Protein AF-A0A4V1ZNS8-F1 (afdb_monomer)

pLDDT: mean 74.08, std 17.88, range [27.89, 94.62]

Foldseek 3Di:
DKFWFFFFFKKFFLPDPVCVCVVVVVVVVVPPPVVVVLPPDDPVVNVVCVVVVHDPDPPPDDDPLDDDPVLLVLLLVCLVVVHDLVVSCVVVVHDSVSSQVQQVVQPHSCRRDNNVCVVPVDDDDDDDPDPLVQLVCSLVVVDRMDTDRQLSCLVCCVVSRMPTAAGQALAAFLQDNVHHYLVNPPVSNPRHDTGMGDDDDDPPPDPVVLQVVLVVVLVVCPDPVNVVVCSNSRIHGDHSDDPVRVVVVVVVVVVVVVVVCVVVVPDDD

Mean predicted aligned error: 15.92 Å

Structure (mmCIF, N/CA/C/O backbone):
data_AF-A0A4V1ZNS8-F1
#
_entry.id   AF-A0A4V1ZNS8-F1
#
loop_
_atom_site.group_PDB
_atom_site.id
_atom_site.type_symbol
_atom_site.label_atom_id
_atom_site.label_alt_id
_atom_site.label_comp_id
_atom_site.label_asym_id
_atom_site.label_entity_id
_atom_site.label_seq_id
_atom_site.pdbx_PDB_ins_code
_atom_site.Cartn_x
_atom_site.Cartn_y
_atom_site.Cartn_z
_atom_site.occupancy
_atom_site.B_iso_or_equiv
_atom_site.auth_seq_id
_atom_site.auth_comp_id
_atom_site.auth_asym_id
_atom_site.auth_atom_id
_atom_site.pdbx_PDB_model_num
ATOM 1 N N . MET A 1 1 ? -8.519 1.112 20.801 1.00 45.09 1 MET A N 1
ATOM 2 C CA . MET A 1 1 ? -7.464 0.222 20.278 1.00 45.09 1 MET A CA 1
ATOM 3 C C . MET A 1 1 ? -7.460 0.222 18.751 1.00 45.09 1 MET A C 1
ATOM 5 O O . MET A 1 1 ? -8.523 0.053 18.159 1.00 45.09 1 MET A O 1
ATOM 9 N N . SER A 1 2 ? -6.293 0.410 18.129 1.00 33.22 2 SER A N 1
ATOM 10 C CA . 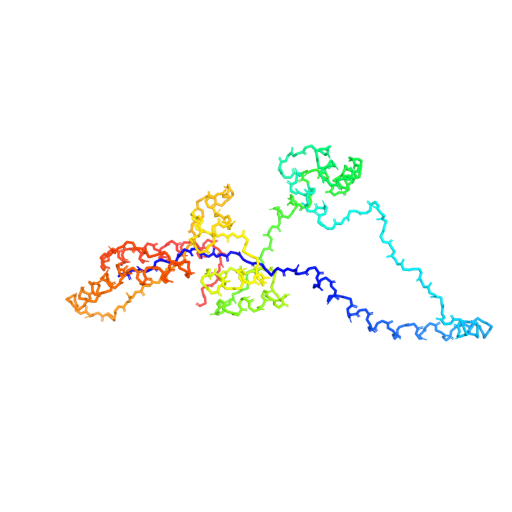SER A 1 2 ? -6.080 0.258 16.681 1.00 33.22 2 SER A CA 1
ATOM 11 C C . SER A 1 2 ? -5.227 -0.969 16.382 1.00 33.22 2 SER A C 1
ATOM 13 O O . SER A 1 2 ? -4.377 -1.346 17.180 1.00 33.22 2 SER A O 1
ATOM 15 N N . VAL A 1 3 ? -5.423 -1.547 15.208 1.00 38.56 3 VAL A N 1
ATOM 16 C CA . VAL A 1 3 ? -4.482 -2.402 14.492 1.00 38.56 3 VAL A CA 1
ATOM 17 C C . VAL A 1 3 ? -4.054 -1.598 13.273 1.00 38.56 3 VAL A C 1
ATOM 19 O O . VAL A 1 3 ? -4.872 -1.291 12.410 1.00 38.56 3 VAL A O 1
ATOM 22 N N . ARG A 1 4 ? -2.790 -1.188 13.204 1.00 39.78 4 ARG A N 1
ATOM 23 C CA . ARG A 1 4 ? -2.286 -0.557 11.984 1.00 39.78 4 ARG A CA 1
ATOM 24 C C . ARG A 1 4 ? -2.022 -1.669 10.973 1.00 39.78 4 ARG A C 1
ATOM 26 O O . ARG A 1 4 ? -1.543 -2.737 11.330 1.00 39.78 4 ARG A O 1
ATOM 33 N N . TYR A 1 5 ? -2.373 -1.462 9.719 1.00 46.09 5 TYR A N 1
ATOM 34 C CA . TYR A 1 5 ? -1.802 -2.295 8.678 1.00 46.09 5 TYR A CA 1
ATOM 35 C C . TYR A 1 5 ? -0.519 -1.628 8.219 1.00 46.09 5 TYR A C 1
ATOM 37 O O . TYR A 1 5 ? -0.420 -0.401 8.204 1.00 46.09 5 TYR A O 1
ATOM 45 N N . CYS A 1 6 ? 0.484 -2.431 7.886 1.00 39.88 6 CYS A N 1
ATOM 46 C CA . CYS A 1 6 ? 1.590 -1.889 7.127 1.00 39.88 6 CYS A CA 1
ATOM 47 C C . CYS A 1 6 ? 1.141 -1.802 5.663 1.00 39.88 6 CYS A C 1
ATOM 49 O O . CYS A 1 6 ? 0.588 -2.747 5.111 1.00 39.88 6 CYS A O 1
ATOM 51 N N . ALA A 1 7 ? 1.341 -0.606 5.113 1.00 41.94 7 ALA A N 1
ATOM 52 C CA . ALA A 1 7 ? 1.419 -0.268 3.701 1.00 41.94 7 ALA A CA 1
ATOM 53 C C . ALA A 1 7 ? 0.210 -0.481 2.775 1.00 41.94 7 ALA A C 1
ATOM 55 O O . ALA A 1 7 ? -0.339 -1.569 2.602 1.00 41.94 7 ALA A O 1
ATOM 56 N N . GLU A 1 8 ? -0.081 0.573 2.016 1.00 52.19 8 GLU A N 1
ATOM 57 C CA . GLU A 1 8 ? -0.580 0.399 0.656 1.00 52.19 8 GLU A CA 1
ATOM 58 C C . GLU A 1 8 ? 0.574 -0.073 -0.239 1.00 52.19 8 GLU A C 1
ATOM 60 O O . GLU A 1 8 ? 1.641 0.545 -0.283 1.00 52.19 8 GLU A O 1
ATOM 65 N N . ALA A 1 9 ? 0.374 -1.200 -0.914 1.00 52.88 9 ALA A N 1
ATOM 66 C CA . ALA A 1 9 ? 1.323 -1.777 -1.847 1.00 52.88 9 ALA A CA 1
ATOM 67 C C . ALA A 1 9 ? 0.895 -1.460 -3.283 1.00 52.88 9 ALA A C 1
ATOM 69 O O . ALA A 1 9 ? -0.258 -1.686 -3.667 1.00 52.88 9 ALA A O 1
ATOM 70 N N . PHE A 1 10 ? 1.845 -0.982 -4.084 1.00 56.91 10 PHE A N 1
ATOM 71 C CA . PHE A 1 10 ? 1.712 -0.964 -5.533 1.00 56.91 10 PHE A CA 1
ATOM 72 C C . PHE A 1 10 ? 2.005 -2.354 -6.072 1.00 56.91 10 PHE A C 1
ATOM 74 O O . PHE A 1 10 ? 3.003 -2.981 -5.709 1.00 56.91 10 PHE A O 1
ATOM 81 N N . PHE A 1 11 ? 1.155 -2.831 -6.969 1.00 63.25 11 PHE A N 1
ATOM 82 C CA . PHE A 1 11 ? 1.325 -4.136 -7.583 1.00 63.25 11 PHE A CA 1
ATOM 83 C C . PHE A 1 11 ? 0.929 -4.109 -9.052 1.00 63.25 11 PHE A C 1
ATOM 85 O O . PHE A 1 11 ? 0.013 -3.399 -9.466 1.00 63.25 11 PHE A O 1
ATOM 92 N N . LYS A 1 12 ? 1.607 -4.932 -9.842 1.00 68.94 12 LYS A N 1
ATOM 93 C CA . LYS A 1 12 ? 1.352 -5.114 -11.269 1.00 68.94 12 LYS A CA 1
ATOM 94 C C . LYS A 1 12 ? 1.201 -6.598 -11.566 1.00 68.94 12 LYS A C 1
ATOM 96 O O . LYS A 1 12 ? 1.742 -7.428 -10.843 1.00 68.94 12 LYS A O 1
ATOM 101 N N . ALA A 1 13 ? 0.465 -6.962 -12.609 1.00 53.16 13 ALA A N 1
ATOM 102 C CA . ALA A 1 13 ? 0.428 -8.353 -13.039 1.00 53.16 13 ALA A CA 1
ATOM 103 C C . ALA A 1 13 ? 1.823 -8.810 -13.471 1.00 53.16 13 ALA A C 1
ATOM 105 O O . ALA A 1 13 ? 2.503 -8.124 -14.240 1.00 53.16 13 ALA A O 1
ATOM 106 N N . GLU A 1 14 ? 2.232 -9.989 -13.008 1.00 39.16 14 GLU A N 1
ATOM 107 C CA . GLU A 1 14 ? 3.435 -10.617 -13.528 1.00 39.16 14 GLU A CA 1
ATOM 108 C C . GLU A 1 14 ? 3.097 -11.163 -14.917 1.00 39.16 14 GLU A C 1
ATOM 110 O O . GLU A 1 14 ? 2.413 -12.177 -15.092 1.00 39.16 14 GLU A O 1
ATOM 115 N N . LEU A 1 15 ? 3.502 -10.421 -15.947 1.00 34.91 15 LEU A N 1
ATOM 116 C CA . LEU A 1 15 ? 3.342 -10.865 -17.320 1.00 34.91 15 LEU A CA 1
ATOM 117 C C . LEU A 1 15 ? 4.295 -12.038 -17.543 1.00 34.91 15 LEU A C 1
ATOM 119 O O . LEU A 1 15 ? 5.448 -11.860 -17.925 1.00 34.91 15 LEU A O 1
ATOM 123 N N . SER A 1 16 ? 3.790 -13.258 -17.341 1.00 29.98 16 SER A N 1
ATOM 124 C CA . SER A 1 16 ? 4.437 -14.466 -17.849 1.00 29.98 16 SER A CA 1
ATOM 125 C C . SER A 1 16 ? 4.862 -14.216 -19.304 1.00 29.98 16 SER A C 1
ATOM 127 O O . SER A 1 16 ? 4.045 -13.702 -20.081 1.00 29.98 16 SER A O 1
ATOM 129 N N . PRO A 1 17 ? 6.068 -14.636 -19.739 1.00 34.91 17 PRO A N 1
ATOM 130 C CA . PRO A 1 17 ? 6.490 -14.512 -21.136 1.00 34.91 17 PRO A CA 1
ATOM 131 C C . PRO A 1 17 ? 5.460 -15.098 -22.122 1.00 34.91 17 PRO A C 1
ATOM 133 O O . PRO A 1 17 ? 5.406 -14.714 -23.294 1.00 34.91 17 PRO A O 1
ATOM 136 N N . ARG A 1 18 ? 4.583 -15.994 -21.638 1.00 34.22 18 ARG A N 1
ATOM 137 C CA . ARG A 1 18 ? 3.470 -16.595 -22.381 1.00 34.22 18 ARG A CA 1
ATOM 138 C C . ARG A 1 18 ? 2.301 -15.649 -22.679 1.00 34.22 18 ARG A C 1
ATOM 140 O O . ARG A 1 18 ? 1.583 -15.914 -23.638 1.00 34.22 18 ARG A O 1
ATOM 147 N N . ASN A 1 19 ? 2.110 -14.546 -21.952 1.00 29.78 19 ASN A N 1
ATOM 148 C CA . ASN A 1 19 ? 1.013 -13.601 -22.218 1.00 29.78 19 ASN A CA 1
ATOM 149 C C . ASN A 1 19 ? 1.328 -12.573 -23.318 1.00 29.78 19 ASN A C 1
ATOM 151 O O . ASN A 1 19 ? 0.407 -11.972 -23.869 1.00 29.78 19 ASN A O 1
ATOM 155 N N . SER A 1 20 ? 2.583 -12.491 -23.778 1.00 28.86 20 SER A N 1
ATOM 156 C CA . SER A 1 20 ? 2.936 -11.798 -25.031 1.00 28.86 20 SER A CA 1
ATOM 157 C C . SER A 1 20 ? 2.320 -12.453 -26.285 1.00 28.86 20 SER A C 1
ATOM 159 O O . SER A 1 20 ? 2.240 -11.838 -27.350 1.00 28.86 20 SER A O 1
ATOM 161 N N . MET A 1 21 ? 1.823 -13.693 -26.173 1.00 28.75 21 MET A N 1
ATOM 162 C CA . MET A 1 21 ? 1.134 -14.394 -27.260 1.00 28.75 21 MET A CA 1
ATOM 163 C C . MET A 1 21 ? -0.353 -14.035 -27.391 1.00 28.75 21 MET A C 1
ATOM 165 O O . MET A 1 21 ? -0.965 -14.389 -28.400 1.00 28.75 21 MET A O 1
ATOM 169 N N . ARG A 1 22 ? -0.948 -13.296 -26.443 1.00 29.06 22 ARG A N 1
ATOM 170 C CA . ARG A 1 22 ? -2.389 -12.975 -26.455 1.00 29.06 22 ARG A CA 1
ATOM 171 C C . ARG A 1 22 ? -2.768 -11.674 -27.167 1.00 29.06 22 ARG A C 1
ATOM 173 O O . ARG A 1 22 ? 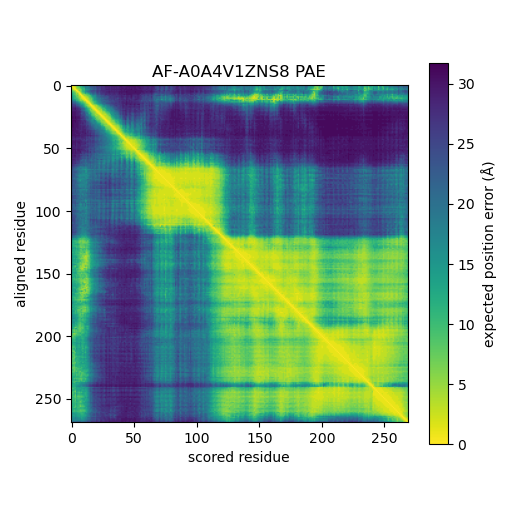-3.923 -11.284 -27.119 1.00 29.06 22 ARG A O 1
ATOM 180 N N . VAL A 1 23 ? -1.842 -11.083 -27.923 1.00 29.92 23 VAL A N 1
ATOM 181 C CA . VAL A 1 23 ? -2.146 -10.078 -28.967 1.00 29.92 23 VAL A CA 1
ATOM 182 C C . VAL A 1 23 ? -1.999 -10.673 -30.381 1.00 29.92 23 VAL A C 1
ATOM 184 O O . VAL A 1 23 ? -2.445 -10.093 -31.366 1.00 29.92 23 VAL A O 1
ATOM 187 N N . ARG A 1 24 ? -1.495 -11.912 -30.515 1.00 28.95 24 ARG A N 1
ATOM 188 C CA . ARG A 1 24 ? -1.419 -12.608 -31.816 1.00 28.95 24 ARG A CA 1
ATOM 189 C C . ARG A 1 24 ? -2.751 -13.179 -32.313 1.00 28.95 24 ARG A C 1
ATOM 191 O O . ARG A 1 24 ? -2.803 -13.655 -33.441 1.00 28.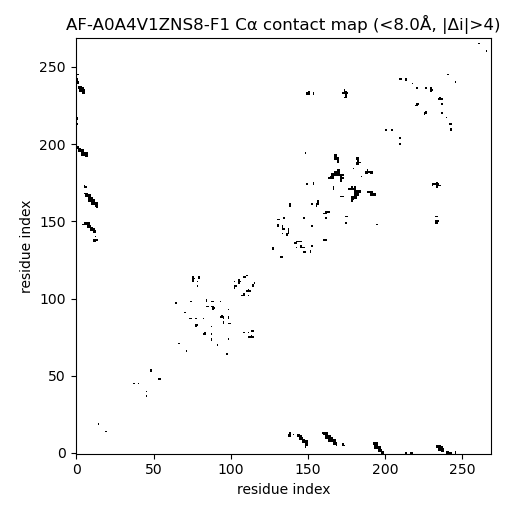95 24 ARG A O 1
ATOM 198 N N . ARG A 1 25 ? -3.834 -13.124 -31.526 1.00 28.42 25 ARG A N 1
ATOM 199 C CA . ARG A 1 25 ? -5.133 -13.707 -31.917 1.00 28.42 25 ARG A CA 1
ATOM 200 C C . ARG A 1 25 ? -6.118 -12.740 -32.577 1.00 28.42 25 ARG A C 1
ATOM 202 O O . ARG A 1 25 ? -7.115 -13.206 -33.117 1.00 28.42 25 ARG A O 1
ATOM 209 N N . VAL A 1 26 ? -5.811 -11.442 -32.622 1.00 29.28 26 VAL A N 1
ATOM 210 C CA . VAL A 1 26 ? -6.607 -10.465 -33.392 1.00 29.28 26 VAL A CA 1
ATOM 211 C C . VAL A 1 26 ? -6.171 -10.422 -34.867 1.00 29.28 26 VAL A C 1
ATOM 213 O O . VAL A 1 26 ? -6.976 -10.126 -35.738 1.00 29.28 26 VAL A O 1
ATOM 216 N N . ILE A 1 27 ? -4.963 -10.894 -35.206 1.00 29.25 27 ILE A N 1
ATOM 217 C CA . ILE A 1 27 ? -4.508 -11.068 -36.604 1.00 29.25 27 ILE A CA 1
ATOM 218 C C . ILE A 1 27 ? -4.951 -12.442 -37.150 1.00 29.25 27 ILE A C 1
ATOM 220 O O . ILE A 1 27 ? -4.198 -13.185 -37.770 1.00 29.25 27 ILE A O 1
ATOM 224 N N . SER A 1 28 ? -6.198 -12.818 -36.873 1.00 27.89 28 SER A N 1
ATOM 225 C CA . SER A 1 28 ? -6.896 -13.889 -37.595 1.00 27.89 28 SER A CA 1
ATOM 226 C C . SER A 1 28 ? -8.160 -13.385 -38.301 1.00 27.89 28 SER A C 1
ATOM 228 O O . SER A 1 28 ? -8.690 -14.096 -39.150 1.00 27.89 28 SER A O 1
ATOM 230 N N . SER A 1 29 ? -8.576 -12.132 -38.056 1.00 31.06 29 SER A N 1
ATOM 231 C CA . SER A 1 29 ? -9.687 -11.486 -38.770 1.00 31.06 29 SER A CA 1
ATOM 232 C C . SER A 1 29 ? -9.280 -10.789 -40.077 1.00 31.06 29 SER A C 1
ATOM 234 O O . SER A 1 29 ? -10.148 -10.415 -40.854 1.00 31.06 29 SER A O 1
ATOM 236 N N . LEU A 1 30 ? -7.982 -10.689 -40.390 1.00 31.31 30 LEU A N 1
ATOM 237 C CA . LEU A 1 30 ? -7.495 -10.122 -41.661 1.00 31.31 30 LEU A CA 1
ATOM 238 C C . LEU A 1 30 ? -7.453 -11.138 -42.817 1.00 31.31 30 LEU A C 1
ATOM 240 O O . LEU A 1 30 ? -6.902 -10.859 -43.879 1.00 31.31 30 LEU A O 1
ATOM 244 N N . ARG A 1 31 ? -8.041 -12.330 -42.641 1.00 33.75 31 ARG A N 1
ATOM 245 C CA . ARG A 1 31 ? -8.193 -13.310 -43.732 1.00 33.75 31 ARG A CA 1
ATOM 246 C C . ARG A 1 31 ? -9.256 -12.909 -44.763 1.00 33.75 31 ARG A C 1
ATOM 248 O O . ARG A 1 31 ? -9.367 -13.579 -45.783 1.00 33.75 31 ARG A O 1
ATOM 255 N N . THR A 1 32 ? -9.996 -11.829 -44.520 1.00 35.28 32 THR A N 1
ATOM 256 C CA . THR A 1 32 ? -11.155 -11.419 -45.327 1.00 35.28 32 THR A CA 1
ATOM 257 C C . THR A 1 32 ? -10.885 -10.250 -46.280 1.00 35.28 32 THR A C 1
ATOM 259 O O . THR A 1 32 ? -11.634 -10.076 -47.236 1.00 35.28 32 THR A O 1
ATOM 262 N N . ASP A 1 33 ? -9.779 -9.516 -46.119 1.00 33.38 33 ASP A N 1
ATOM 263 C CA . ASP A 1 33 ? -9.543 -8.291 -46.909 1.00 33.38 33 ASP A CA 1
ATOM 264 C C . ASP A 1 33 ? -8.741 -8.529 -48.200 1.00 33.38 33 ASP A C 1
ATOM 266 O O . ASP A 1 33 ? -8.694 -7.674 -49.080 1.00 33.38 33 ASP A O 1
ATOM 270 N N . ALA A 1 34 ? -8.147 -9.715 -48.370 1.00 36.62 34 ALA A N 1
ATOM 271 C CA . ALA A 1 34 ? -7.420 -10.063 -49.593 1.00 36.62 34 ALA A CA 1
ATOM 272 C C . ALA A 1 34 ? -8.340 -10.482 -50.755 1.00 36.62 34 ALA A C 1
ATOM 274 O O . ALA A 1 34 ? -7.898 -10.486 -51.901 1.00 36.62 34 ALA A O 1
ATOM 275 N N . ILE A 1 35 ? -9.608 -10.818 -50.485 1.00 41.03 35 ILE A N 1
ATOM 276 C CA . ILE A 1 35 ? -10.558 -11.280 -51.513 1.00 41.03 35 ILE A CA 1
ATOM 277 C C . ILE A 1 35 ? -11.012 -10.116 -52.413 1.00 41.03 35 ILE A C 1
ATOM 279 O O . ILE A 1 35 ? -11.188 -10.307 -53.611 1.00 41.03 35 ILE A O 1
ATOM 283 N N . TRP A 1 36 ? -11.073 -8.887 -51.893 1.00 35.81 36 TRP A N 1
ATOM 284 C CA . TRP A 1 36 ? -11.504 -7.702 -52.653 1.00 35.81 36 TRP A CA 1
ATOM 285 C C . TRP A 1 36 ? -10.476 -7.168 -53.668 1.00 35.81 36 TRP A C 1
ATOM 287 O O . TRP A 1 36 ? -10.804 -6.314 -54.488 1.00 35.81 36 TRP A O 1
ATOM 297 N N . LEU A 1 37 ? -9.239 -7.678 -53.655 1.00 38.62 37 LEU A N 1
ATOM 298 C CA . LEU A 1 37 ? -8.185 -7.325 -54.620 1.00 38.62 37 LEU A CA 1
ATOM 299 C C . LEU A 1 37 ? -8.064 -8.325 -55.787 1.00 38.62 37 LEU A C 1
ATOM 301 O O . LEU A 1 37 ? -7.279 -8.095 -56.707 1.00 38.62 37 LEU A O 1
ATOM 305 N N . VAL A 1 38 ? -8.832 -9.422 -55.774 1.00 43.75 38 VAL A N 1
ATOM 306 C CA . VAL A 1 38 ? -8.727 -10.516 -56.759 1.00 43.75 38 VAL A CA 1
ATOM 307 C C . VAL A 1 38 ? -9.549 -10.258 -58.033 1.00 43.75 38 VAL A C 1
ATOM 309 O O . VAL A 1 38 ? -9.214 -10.804 -59.082 1.00 43.75 38 VAL A O 1
ATOM 312 N N . ASP A 1 39 ? -10.515 -9.335 -58.012 1.00 44.91 39 ASP A N 1
ATOM 313 C CA . ASP A 1 39 ? -11.402 -9.046 -59.159 1.00 44.91 39 ASP A CA 1
ATOM 314 C C . ASP A 1 39 ? -10.762 -8.223 -60.298 1.00 44.91 39 ASP A C 1
ATOM 316 O O . ASP A 1 39 ? -11.426 -7.883 -61.278 1.00 44.91 39 ASP A O 1
ATOM 320 N N . ARG A 1 40 ? -9.464 -7.896 -60.219 1.00 52.16 40 ARG A N 1
ATOM 321 C CA . ARG A 1 40 ? -8.743 -7.153 -61.279 1.00 52.16 40 ARG A CA 1
ATOM 322 C C . ARG A 1 40 ? -7.458 -7.815 -61.779 1.00 52.16 40 ARG A C 1
ATOM 324 O O . ARG A 1 40 ? -6.655 -7.159 -62.441 1.00 52.16 40 ARG A O 1
ATOM 331 N N . LEU A 1 41 ? -7.233 -9.096 -61.496 1.00 50.97 41 LEU A N 1
ATOM 332 C CA . LEU A 1 41 ? -6.071 -9.814 -62.028 1.00 50.97 41 LEU A CA 1
ATOM 333 C C . LEU A 1 41 ? -6.431 -10.532 -63.334 1.00 50.97 41 LEU A C 1
ATOM 335 O O . LEU A 1 41 ? -7.372 -11.318 -63.387 1.00 50.97 41 LEU A O 1
ATOM 339 N N . HIS A 1 42 ? -5.652 -10.277 -64.390 1.00 58.00 42 HIS A N 1
ATOM 340 C CA . HIS A 1 42 ? -5.742 -10.990 -65.668 1.00 58.00 42 HIS A CA 1
ATOM 341 C C . HIS A 1 42 ? -5.717 -12.515 -65.425 1.00 58.00 42 HIS A C 1
ATOM 343 O O . HIS A 1 42 ? -4.939 -13.003 -64.599 1.00 58.00 42 HIS A O 1
ATOM 349 N N . THR A 1 43 ? -6.547 -13.274 -66.148 1.00 60.97 43 THR A N 1
ATOM 350 C CA . THR A 1 43 ? -6.796 -14.723 -65.956 1.00 60.97 43 THR A CA 1
ATOM 351 C C . THR A 1 43 ? -5.533 -15.588 -65.893 1.00 60.97 43 THR A C 1
ATOM 353 O O . THR A 1 43 ? -5.507 -16.600 -65.190 1.00 60.97 43 THR A O 1
ATOM 356 N N . SER A 1 44 ? -4.459 -15.171 -66.563 1.00 61.72 44 SER A N 1
ATOM 357 C CA . SER A 1 44 ? -3.149 -15.829 -66.529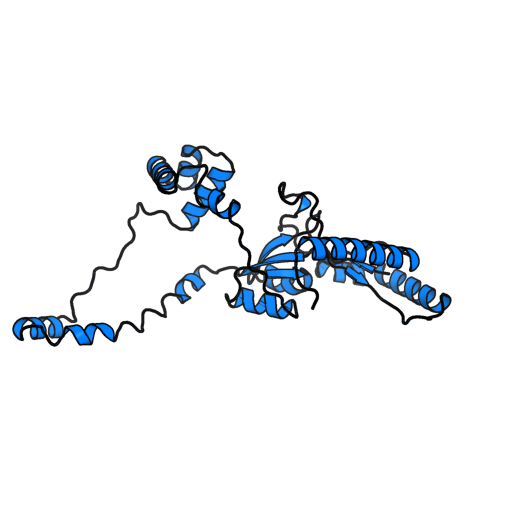 1.00 61.72 44 SER A CA 1
ATOM 358 C C . SER A 1 44 ? -2.459 -15.754 -65.161 1.00 61.72 44 SER A C 1
ATOM 360 O O . SER A 1 44 ? -1.809 -16.712 -64.750 1.00 61.72 44 SER A O 1
ATOM 362 N N . VAL A 1 45 ? -2.621 -14.653 -64.427 1.00 60.34 45 VAL A N 1
ATOM 363 C CA . VAL A 1 45 ? -2.006 -14.444 -63.107 1.00 60.34 45 VAL A CA 1
ATOM 364 C C . VAL A 1 45 ? -2.847 -15.101 -62.013 1.00 60.34 45 VAL A C 1
ATOM 366 O O . VAL A 1 45 ? -2.302 -15.761 -61.127 1.00 60.34 45 VAL A O 1
ATOM 369 N N . ALA A 1 46 ? -4.177 -15.012 -62.115 1.00 62.94 46 ALA A N 1
ATOM 370 C CA . ALA A 1 46 ? -5.103 -15.636 -61.169 1.00 62.94 46 ALA A CA 1
ATOM 371 C C . ALA A 1 46 ? -4.943 -17.170 -61.115 1.00 62.94 46 ALA A C 1
ATOM 373 O O . ALA A 1 46 ? -4.889 -17.753 -60.030 1.00 62.94 46 ALA A O 1
ATOM 374 N N . GLY A 1 47 ? -4.777 -17.822 -62.275 1.00 64.62 47 GLY A N 1
ATOM 375 C CA . GLY A 1 47 ? -4.576 -19.273 -62.357 1.00 64.62 47 GLY A CA 1
ATOM 376 C C . GLY A 1 47 ? -3.261 -19.759 -61.734 1.00 64.62 47 GLY A C 1
ATOM 377 O O . GLY A 1 47 ? -3.214 -20.851 -61.169 1.00 64.62 47 GLY A O 1
ATOM 378 N N . VAL A 1 48 ? -2.202 -18.946 -61.795 1.00 65.44 48 VAL A N 1
ATOM 379 C CA . VAL A 1 48 ? -0.902 -19.262 -61.180 1.00 65.44 48 VAL A CA 1
ATOM 380 C C . VAL A 1 48 ? -0.962 -19.065 -59.666 1.00 65.44 48 VAL A C 1
ATOM 382 O O . VAL A 1 48 ? -0.560 -19.962 -58.934 1.00 65.44 48 VAL A O 1
ATOM 385 N N . ILE A 1 49 ? -1.525 -17.949 -59.188 1.00 64.25 49 ILE A N 1
ATOM 386 C CA . ILE A 1 49 ? -1.639 -17.621 -57.755 1.00 64.25 49 ILE A CA 1
ATOM 387 C C . ILE A 1 49 ? -2.541 -18.622 -57.014 1.00 64.25 49 ILE A C 1
ATOM 389 O O . ILE A 1 49 ? -2.212 -19.029 -55.897 1.00 64.25 49 ILE A O 1
ATOM 393 N N . GLY A 1 50 ? -3.637 -19.067 -57.640 1.00 64.31 50 GLY A N 1
ATOM 394 C CA . GLY A 1 50 ? -4.522 -20.093 -57.082 1.00 64.31 50 GLY A CA 1
ATOM 395 C C . GLY A 1 50 ? -3.862 -21.473 -56.974 1.00 64.31 50 GLY A C 1
ATOM 396 O O . GLY A 1 50 ? -4.064 -22.169 -55.983 1.00 64.31 50 GLY A O 1
ATOM 397 N N . LYS A 1 51 ? -3.019 -21.853 -57.949 1.00 66.12 51 LYS A N 1
ATOM 398 C CA . LYS A 1 51 ? -2.267 -23.123 -57.929 1.00 66.12 51 LYS A CA 1
ATOM 399 C C . LYS A 1 51 ? -1.073 -23.109 -56.968 1.00 66.12 51 LYS A C 1
ATOM 401 O O . LYS A 1 51 ? -0.727 -24.158 -56.436 1.00 66.12 51 LYS A O 1
ATOM 406 N N . THR A 1 52 ? -0.443 -21.954 -56.743 1.00 62.88 52 THR A N 1
ATOM 407 C CA . THR A 1 52 ? 0.742 -21.820 -55.871 1.00 62.88 52 THR A CA 1
ATOM 408 C C . THR A 1 52 ? 0.415 -21.399 -54.435 1.00 62.88 52 THR A C 1
ATOM 410 O O . THR A 1 52 ? 1.314 -21.351 -53.597 1.00 62.88 52 THR A O 1
ATOM 413 N N . GLY A 1 53 ? -0.860 -21.149 -54.113 1.00 65.62 53 GLY A N 1
ATOM 414 C CA . GLY A 1 53 ? -1.302 -20.817 -52.754 1.00 65.62 53 GLY A CA 1
ATOM 415 C C . GLY A 1 53 ? -0.998 -19.377 -52.322 1.00 65.62 53 GLY A C 1
ATOM 416 O O . GLY A 1 53 ? -0.947 -19.100 -51.123 1.00 65.62 53 GLY A O 1
ATOM 417 N N . GLY A 1 54 ? -0.814 -18.462 -53.277 1.00 71.31 54 GLY A N 1
ATOM 418 C CA . GLY A 1 54 ? -0.551 -17.046 -53.019 1.00 71.31 54 GLY A CA 1
ATOM 419 C C . GLY A 1 54 ? 0.929 -16.667 -52.915 1.00 71.31 54 GLY A C 1
ATOM 420 O O . GLY A 1 54 ? 1.815 -17.499 -52.731 1.00 71.31 54 GLY A O 1
ATOM 421 N N . ILE A 1 55 ? 1.202 -15.361 -52.995 1.00 67.12 55 ILE A N 1
ATOM 422 C CA . ILE A 1 55 ? 2.518 -14.808 -52.658 1.00 67.12 55 ILE A CA 1
ATOM 423 C C . ILE A 1 55 ? 2.647 -14.864 -51.134 1.00 67.12 55 ILE A C 1
ATOM 425 O O . ILE A 1 55 ? 2.020 -14.077 -50.422 1.00 67.12 55 ILE A O 1
ATOM 429 N N . ARG A 1 56 ? 3.461 -15.788 -50.611 1.00 64.12 56 ARG A N 1
ATOM 430 C CA . ARG A 1 56 ? 3.860 -15.730 -49.201 1.00 64.12 56 ARG A CA 1
ATOM 431 C C . ARG A 1 56 ? 4.715 -14.488 -49.005 1.00 64.12 56 ARG A C 1
ATOM 433 O O . ARG A 1 56 ? 5.868 -14.457 -49.430 1.00 64.12 56 ARG A O 1
ATOM 440 N N . LEU A 1 57 ? 4.147 -13.473 -48.355 1.00 65.19 57 LEU A N 1
ATOM 441 C CA . LEU A 1 57 ? 4.947 -12.370 -47.844 1.00 65.19 57 LEU A CA 1
ATOM 442 C C . LEU A 1 57 ? 6.043 -12.971 -46.951 1.00 65.19 57 LEU A C 1
ATOM 444 O O . LEU A 1 57 ? 5.722 -13.810 -46.101 1.00 65.19 57 LEU A O 1
ATOM 448 N N . PRO A 1 58 ? 7.318 -12.591 -47.139 1.00 64.81 58 PRO A N 1
ATOM 449 C CA . PRO A 1 58 ? 8.367 -13.019 -46.230 1.00 64.81 58 PRO A CA 1
ATOM 450 C C . PRO A 1 58 ? 7.959 -12.622 -44.811 1.00 64.81 58 PRO A C 1
ATOM 452 O O . PRO A 1 58 ? 7.472 -11.508 -44.587 1.00 64.81 58 PRO A O 1
ATOM 455 N N . GLU A 1 59 ? 8.115 -13.541 -43.855 1.00 66.00 59 GLU A N 1
ATOM 456 C CA . GLU A 1 59 ? 7.858 -13.215 -42.457 1.00 66.00 59 GLU A CA 1
ATOM 457 C C . GLU A 1 59 ? 8.683 -11.981 -42.092 1.00 66.00 59 GLU A C 1
ATOM 459 O O . GLU A 1 59 ? 9.892 -11.928 -42.330 1.00 66.00 59 GLU A O 1
ATOM 464 N N . ARG A 1 60 ? 8.030 -10.954 -41.537 1.00 63.31 60 ARG A N 1
ATOM 465 C CA . ARG A 1 60 ? 8.737 -9.764 -41.060 1.00 63.31 60 ARG A CA 1
ATOM 466 C C . ARG A 1 60 ? 9.659 -10.167 -39.907 1.00 63.31 60 ARG A C 1
ATOM 468 O O . ARG A 1 60 ? 9.242 -10.189 -38.751 1.00 63.31 60 ARG A O 1
ATOM 475 N N . CYS A 1 61 ? 10.923 -10.444 -40.204 1.00 61.25 61 CYS A N 1
ATOM 476 C CA . CYS A 1 61 ? 11.959 -10.603 -39.194 1.00 61.25 61 CYS A CA 1
ATOM 477 C C . CYS A 1 61 ? 12.460 -9.220 -38.768 1.00 61.25 61 CYS A C 1
ATOM 479 O O . CYS A 1 61 ? 12.892 -8.416 -39.596 1.00 61.25 61 CYS A O 1
ATOM 481 N N . ARG A 1 62 ? 12.433 -8.928 -37.462 1.00 65.06 62 ARG A N 1
ATOM 482 C CA . ARG A 1 62 ? 13.157 -7.761 -36.938 1.00 65.06 62 ARG A CA 1
ATOM 483 C C . ARG A 1 62 ? 14.656 -7.957 -37.169 1.00 65.06 62 ARG A C 1
ATOM 485 O O . ARG A 1 62 ? 15.172 -9.061 -37.005 1.00 65.06 62 ARG A O 1
ATOM 492 N N . SER A 1 63 ? 15.349 -6.876 -37.523 1.00 75.50 63 SER A N 1
ATOM 493 C CA . SER A 1 63 ? 16.810 -6.879 -37.643 1.00 75.50 63 SER A CA 1
ATOM 494 C C . SER A 1 63 ? 17.457 -7.373 -36.347 1.00 75.50 63 SER A C 1
ATOM 496 O O . SER A 1 63 ? 17.016 -7.013 -35.257 1.00 75.50 63 SER A O 1
ATOM 498 N N . LYS A 1 64 ? 18.552 -8.135 -36.456 1.00 67.06 64 LYS A N 1
ATOM 499 C CA . LYS A 1 64 ? 19.372 -8.551 -35.300 1.00 67.06 64 LYS A CA 1
ATOM 500 C C . LYS A 1 64 ? 19.965 -7.358 -34.533 1.00 67.06 64 LYS A C 1
ATOM 502 O O . LYS A 1 64 ? 20.343 -7.501 -33.370 1.00 67.06 64 LYS A O 1
ATOM 507 N N . LEU A 1 65 ? 20.031 -6.195 -35.185 1.00 69.62 65 LEU A N 1
ATOM 508 C CA . LEU A 1 65 ? 20.484 -4.924 -34.617 1.00 69.62 65 LEU A CA 1
ATOM 509 C C . LEU A 1 65 ? 19.368 -4.154 -33.898 1.00 69.62 65 LEU A C 1
ATOM 511 O O . LEU A 1 65 ? 19.655 -3.164 -33.234 1.00 69.62 65 LEU A O 1
ATOM 515 N N . ALA A 1 66 ? 18.107 -4.574 -34.036 1.00 82.12 66 ALA A N 1
ATOM 516 C CA . ALA A 1 66 ? 17.003 -3.945 -33.328 1.00 82.12 66 ALA A CA 1
ATOM 517 C C . ALA A 1 66 ? 17.036 -4.350 -31.850 1.00 82.12 66 ALA A C 1
ATOM 519 O O . ALA A 1 66 ? 17.072 -5.541 -31.527 1.00 82.12 66 ALA A O 1
ATOM 520 N N . LEU A 1 67 ? 16.992 -3.352 -30.971 1.00 86.75 67 LEU A N 1
ATOM 521 C CA . LEU A 1 67 ? 16.888 -3.562 -29.533 1.00 86.75 67 LEU A CA 1
ATOM 522 C C . LEU A 1 67 ? 15.489 -4.083 -29.167 1.00 86.75 67 LEU A C 1
ATOM 524 O O . LEU A 1 67 ? 14.467 -3.688 -29.744 1.00 86.75 67 LEU A O 1
ATOM 528 N N . ARG A 1 68 ? 15.448 -5.002 -28.207 1.00 86.25 68 ARG A N 1
ATOM 529 C CA . ARG A 1 68 ? 14.228 -5.498 -27.566 1.00 86.25 68 ARG A CA 1
ATOM 530 C C . ARG A 1 68 ? 13.714 -4.478 -26.555 1.00 86.25 68 ARG A C 1
ATOM 532 O O . ARG A 1 68 ? 14.430 -3.563 -26.164 1.00 86.25 68 ARG A O 1
ATOM 539 N N . LEU A 1 69 ? 12.465 -4.655 -26.123 1.00 80.69 69 LEU A N 1
ATOM 540 C CA . LEU A 1 69 ? 11.878 -3.799 -25.093 1.00 80.69 69 LEU A CA 1
ATOM 541 C C . LEU A 1 69 ? 12.697 -3.874 -23.795 1.00 80.69 69 LEU A C 1
ATOM 543 O O . LEU A 1 69 ? 13.093 -2.847 -23.274 1.00 80.69 69 LEU A O 1
ATOM 547 N N . GLU A 1 70 ? 13.046 -5.086 -23.361 1.00 78.88 70 GLU A N 1
ATOM 548 C CA . GLU A 1 70 ? 13.881 -5.341 -22.176 1.00 78.88 70 GLU A CA 1
ATOM 549 C C . GLU A 1 70 ? 15.240 -4.624 -22.248 1.00 78.88 70 GLU A C 1
ATOM 551 O O . GLU A 1 70 ? 15.660 -3.977 -21.294 1.00 78.88 70 GLU A O 1
ATOM 556 N N . GLU A 1 71 ? 15.905 -4.685 -23.407 1.00 87.94 71 GLU A N 1
ATOM 557 C CA . GLU A 1 71 ? 17.189 -4.009 -23.632 1.00 87.94 71 GLU A CA 1
ATOM 558 C C . GLU A 1 71 ? 17.033 -2.484 -23.573 1.00 87.94 71 GLU A C 1
ATOM 560 O O . GLU A 1 71 ? 17.898 -1.794 -23.044 1.00 87.94 71 GLU A O 1
ATOM 565 N N . ARG A 1 72 ? 15.917 -1.950 -24.082 1.00 88.25 72 ARG A N 1
ATOM 566 C CA . ARG A 1 72 ? 15.605 -0.517 -24.010 1.00 88.25 72 ARG A CA 1
ATOM 567 C C . ARG A 1 72 ? 15.331 -0.060 -22.583 1.00 88.25 72 ARG A C 1
ATOM 569 O O . ARG A 1 72 ? 15.817 1.006 -22.226 1.00 88.25 72 ARG A O 1
ATOM 576 N N . GLU A 1 73 ? 14.625 -0.862 -21.784 1.00 83.69 73 GLU A N 1
ATOM 577 C CA . GLU A 1 73 ? 14.394 -0.588 -20.358 1.00 83.69 73 GLU A CA 1
ATOM 578 C C . GLU A 1 73 ? 15.701 -0.583 -19.556 1.00 83.69 73 GLU A C 1
ATOM 580 O O . GLU A 1 73 ? 15.900 0.267 -18.691 1.00 83.69 73 GLU A O 1
ATOM 585 N N . GLU A 1 74 ? 16.625 -1.499 -19.854 1.00 86.75 74 GLU A N 1
ATOM 586 C CA . GLU A 1 74 ? 17.955 -1.501 -19.233 1.00 86.75 74 GLU A CA 1
ATOM 587 C C . GLU A 1 74 ? 18.758 -0.249 -19.613 1.00 86.75 74 GLU A C 1
ATOM 589 O O . GLU A 1 74 ? 19.362 0.375 -18.743 1.00 86.75 74 GLU A O 1
ATOM 594 N N . ILE A 1 75 ? 18.721 0.168 -20.887 1.00 89.75 75 ILE A N 1
ATOM 595 C CA . ILE A 1 75 ? 19.339 1.433 -21.315 1.00 89.75 75 ILE A CA 1
ATOM 596 C C . ILE A 1 75 ? 18.692 2.610 -20.576 1.00 89.75 75 ILE A C 1
ATOM 598 O O . ILE A 1 75 ? 19.406 3.504 -20.137 1.00 89.75 75 ILE A O 1
ATOM 602 N N . SER A 1 76 ? 17.368 2.609 -20.392 1.00 86.12 76 SER A N 1
ATOM 603 C CA . SER A 1 76 ? 16.659 3.684 -19.691 1.00 86.12 76 SER A CA 1
ATOM 604 C C . SER A 1 76 ? 17.097 3.795 -18.235 1.00 86.12 76 SER A C 1
ATOM 606 O O . SER A 1 76 ? 17.468 4.883 -17.800 1.00 86.12 76 SER A O 1
ATOM 608 N N . ARG A 1 77 ? 17.153 2.670 -17.513 1.00 82.75 77 ARG A N 1
ATOM 609 C CA . ARG A 1 77 ? 17.653 2.627 -16.129 1.00 82.75 77 ARG A CA 1
ATOM 610 C C . ARG A 1 77 ? 19.094 3.119 -16.027 1.00 82.75 77 ARG A C 1
ATOM 612 O O . ARG A 1 77 ? 19.411 3.914 -15.149 1.00 82.75 77 ARG A O 1
ATOM 619 N N . ALA A 1 78 ? 19.953 2.692 -16.948 1.00 85.69 78 ALA A N 1
ATOM 620 C CA . ALA A 1 78 ? 21.354 3.082 -16.941 1.00 85.69 78 ALA A CA 1
ATOM 621 C C . ALA A 1 78 ? 21.573 4.571 -17.264 1.00 85.69 78 ALA A C 1
ATOM 623 O O . ALA A 1 78 ? 22.457 5.197 -16.685 1.00 85.69 78 ALA A O 1
ATOM 624 N N . VAL A 1 79 ? 20.758 5.150 -18.152 1.00 86.69 79 VAL A N 1
ATOM 625 C CA . VAL A 1 79 ? 20.790 6.588 -18.458 1.00 86.69 79 VAL A CA 1
ATOM 626 C C . VAL A 1 79 ? 20.384 7.418 -17.237 1.00 86.69 79 VAL A C 1
ATOM 628 O O . VAL A 1 79 ? 21.080 8.378 -16.917 1.00 86.69 79 VAL A O 1
ATOM 631 N N . VAL A 1 80 ? 19.322 7.023 -16.523 1.00 81.38 80 VAL A N 1
ATOM 632 C CA . VAL A 1 80 ? 18.888 7.691 -15.279 1.00 81.38 80 VAL A CA 1
ATOM 633 C C . VAL A 1 80 ? 19.952 7.576 -14.184 1.00 81.38 80 VAL A C 1
ATOM 635 O O . VAL A 1 80 ? 20.250 8.553 -13.506 1.00 81.38 80 VAL A O 1
ATOM 638 N N . ALA A 1 81 ? 20.596 6.413 -14.059 1.00 81.00 81 ALA A N 1
ATOM 639 C CA . ALA A 1 81 ? 21.695 6.196 -13.117 1.00 81.00 81 ALA A CA 1
ATOM 640 C C . ALA A 1 81 ? 23.004 6.928 -13.494 1.00 81.00 81 ALA A C 1
ATOM 642 O O . ALA A 1 81 ? 23.983 6.850 -12.752 1.00 81.00 81 ALA A O 1
ATOM 643 N N . GLY A 1 82 ? 23.053 7.618 -14.641 1.00 84.69 82 GLY A N 1
ATOM 644 C CA . GLY A 1 82 ? 24.243 8.329 -15.113 1.00 84.69 82 GLY A CA 1
ATOM 645 C C . GLY A 1 82 ? 25.384 7.409 -15.565 1.00 84.69 82 GLY A C 1
ATOM 646 O O . GLY A 1 82 ? 26.545 7.822 -15.584 1.00 84.69 82 GLY A O 1
ATOM 647 N N . GLU A 1 83 ? 25.091 6.155 -15.919 1.00 88.56 83 GLU A N 1
ATOM 648 C CA . GLU A 1 83 ? 26.107 5.209 -16.373 1.00 88.56 83 GLU A CA 1
ATOM 649 C C . GLU A 1 83 ? 26.650 5.553 -17.772 1.00 88.56 83 GLU A C 1
ATOM 651 O O . GLU A 1 83 ? 25.957 6.065 -18.653 1.00 88.56 83 GLU A O 1
ATOM 656 N N . SER A 1 84 ? 27.911 5.186 -18.030 1.00 91.69 84 SER A N 1
ATOM 657 C CA . SER A 1 84 ? 28.499 5.348 -19.364 1.00 91.69 84 SER A CA 1
ATOM 658 C C . SER A 1 84 ? 27.911 4.355 -20.376 1.00 91.69 84 SER A C 1
ATOM 660 O O . SER A 1 84 ? 27.763 3.167 -20.090 1.00 91.69 84 SER A O 1
ATOM 662 N N . VAL A 1 85 ? 27.704 4.796 -21.624 1.00 91.31 85 VAL A N 1
ATOM 663 C CA . VAL A 1 85 ? 27.218 3.951 -22.742 1.00 91.31 85 VAL A CA 1
ATOM 664 C C . VAL A 1 85 ? 28.041 2.665 -22.914 1.00 91.31 85 VAL A C 1
ATOM 666 O O . VAL A 1 85 ? 27.510 1.626 -23.306 1.00 91.31 85 VAL A O 1
ATOM 669 N N . ARG A 1 86 ? 29.344 2.711 -22.605 1.00 91.31 86 ARG A N 1
ATOM 670 C CA . ARG A 1 86 ? 30.245 1.553 -22.690 1.00 91.31 86 ARG A CA 1
ATOM 671 C C . ARG A 1 86 ? 29.923 0.487 -21.638 1.00 91.31 86 ARG A C 1
ATOM 673 O O . ARG A 1 86 ? 29.991 -0.695 -21.963 1.00 91.31 86 ARG A O 1
ATOM 680 N N . ALA A 1 87 ? 29.558 0.889 -20.421 1.00 91.06 87 ALA A N 1
ATOM 681 C CA . ALA A 1 87 ? 29.180 -0.037 -19.354 1.00 91.06 87 ALA A CA 1
ATOM 682 C C . ALA A 1 87 ? 27.886 -0.787 -19.710 1.00 91.06 87 ALA A C 1
ATOM 684 O O . ALA A 1 87 ? 27.847 -2.018 -19.679 1.00 91.06 87 ALA A O 1
ATOM 685 N N . VAL A 1 88 ? 26.872 -0.052 -20.174 1.00 91.94 88 VAL A N 1
ATOM 686 C CA . VAL A 1 88 ? 25.585 -0.621 -20.610 1.00 91.94 88 VAL A CA 1
ATOM 687 C C . VAL A 1 88 ? 25.763 -1.569 -21.796 1.00 91.94 88 VAL A C 1
ATOM 689 O O . VAL A 1 88 ? 25.172 -2.645 -21.839 1.00 91.94 88 VAL A O 1
ATOM 692 N N . ALA A 1 89 ? 26.625 -1.200 -22.747 1.00 92.75 89 ALA A N 1
ATOM 693 C CA . ALA A 1 89 ? 26.950 -2.024 -23.908 1.00 92.75 89 ALA A CA 1
ATOM 694 C C . ALA A 1 89 ? 27.565 -3.371 -23.513 1.00 92.75 89 ALA A C 1
ATOM 696 O O . ALA A 1 89 ? 27.173 -4.402 -24.061 1.00 92.75 89 ALA A O 1
ATOM 697 N N . GLY A 1 90 ? 28.473 -3.363 -22.531 1.00 91.44 90 GLY A N 1
ATOM 698 C CA . GLY A 1 90 ? 29.045 -4.580 -21.961 1.00 91.44 90 GLY A CA 1
ATOM 699 C C . GLY A 1 90 ? 27.987 -5.470 -21.308 1.00 91.44 90 GLY A C 1
ATOM 700 O O . GLY A 1 90 ? 27.953 -6.666 -21.581 1.00 91.44 90 GLY A O 1
ATOM 701 N N . ARG A 1 91 ? 27.078 -4.881 -20.521 1.00 91.88 91 ARG A N 1
ATOM 702 C CA . ARG A 1 91 ? 26.002 -5.603 -19.817 1.00 91.88 91 ARG A CA 1
ATOM 703 C C . ARG A 1 91 ? 24.984 -6.241 -20.765 1.00 91.88 91 ARG A C 1
ATOM 705 O O . ARG A 1 91 ? 24.556 -7.367 -20.546 1.00 91.88 91 ARG A O 1
ATOM 712 N N . LEU A 1 92 ? 24.612 -5.527 -21.827 1.00 90.94 92 LEU A N 1
ATOM 713 C CA . LEU A 1 92 ? 23.635 -5.984 -22.819 1.00 90.94 92 LEU A CA 1
ATOM 714 C C . LEU A 1 92 ? 24.247 -6.826 -23.945 1.00 90.94 92 LEU A C 1
ATOM 716 O O . LEU A 1 92 ? 23.526 -7.250 -24.846 1.00 90.94 92 LEU A O 1
ATOM 720 N N . PHE A 1 93 ? 25.567 -7.043 -23.936 1.00 91.38 93 PHE A N 1
ATOM 721 C CA . PHE A 1 93 ? 26.302 -7.682 -25.033 1.00 91.38 93 PHE A CA 1
ATOM 722 C C . PHE A 1 93 ? 26.012 -7.029 -26.399 1.00 91.38 93 PHE A C 1
ATOM 724 O O . PHE A 1 93 ? 25.890 -7.696 -27.431 1.00 91.38 93 PHE A O 1
ATOM 731 N N . ARG A 1 94 ? 25.886 -5.696 -26.415 1.00 92.06 94 ARG A N 1
ATOM 732 C CA . ARG A 1 94 ? 25.633 -4.889 -27.620 1.00 92.06 94 ARG A CA 1
ATOM 733 C C . ARG A 1 94 ? 26.814 -3.983 -27.929 1.00 92.06 94 ARG A C 1
ATOM 735 O O . ARG A 1 94 ? 27.653 -3.707 -27.081 1.00 92.06 94 ARG A O 1
ATOM 742 N N . SER A 1 95 ? 26.884 -3.483 -29.164 1.00 93.19 95 SER A N 1
ATOM 743 C CA . SER A 1 95 ? 27.905 -2.491 -29.502 1.00 93.19 95 SER A CA 1
ATOM 744 C C . SER A 1 95 ? 27.570 -1.136 -28.854 1.00 93.19 95 SER A C 1
ATOM 746 O O . SER A 1 95 ? 26.408 -0.714 -28.907 1.00 93.19 95 SER A O 1
ATOM 748 N N . PRO A 1 96 ? 28.564 -0.386 -28.336 1.00 93.00 96 PRO A N 1
ATOM 749 C CA . PRO A 1 96 ? 28.341 0.966 -27.812 1.00 93.00 96 PRO A CA 1
ATOM 750 C C . PRO A 1 96 ? 27.692 1.905 -28.835 1.00 93.00 96 PRO A C 1
ATOM 752 O O . PRO A 1 96 ? 26.864 2.741 -28.489 1.00 93.00 96 PRO A O 1
ATOM 755 N N . SER A 1 97 ? 28.005 1.718 -30.121 1.00 92.19 97 SER A N 1
ATOM 756 C CA . SER A 1 97 ? 27.404 2.474 -31.223 1.00 92.19 97 SER A CA 1
ATOM 757 C C . SER A 1 97 ? 25.908 2.209 -31.404 1.00 92.19 97 SER A C 1
ATOM 759 O O . SER A 1 97 ? 25.188 3.091 -31.858 1.00 92.19 97 SER A O 1
ATOM 761 N N . THR A 1 98 ? 25.418 1.018 -31.051 1.00 91.94 98 THR A N 1
ATOM 762 C CA . THR A 1 98 ? 23.985 0.697 -31.119 1.00 91.94 98 THR A CA 1
ATOM 763 C C . THR A 1 98 ? 23.222 1.421 -30.020 1.00 91.94 98 THR A C 1
ATOM 765 O O . THR A 1 98 ? 22.212 2.051 -30.310 1.00 91.94 98 THR A O 1
ATOM 768 N N . ILE A 1 99 ? 23.750 1.410 -28.795 1.00 91.12 99 ILE A N 1
ATOM 769 C CA . ILE A 1 99 ? 23.145 2.116 -27.660 1.00 91.12 99 ILE A CA 1
ATOM 770 C C . ILE A 1 99 ? 23.211 3.632 -27.866 1.00 91.12 99 ILE A C 1
ATOM 772 O O . ILE A 1 99 ? 22.211 4.317 -27.694 1.00 91.12 99 ILE A O 1
ATOM 776 N N . SER A 1 100 ? 24.354 4.159 -28.314 1.00 91.62 100 SER A N 1
ATOM 777 C CA . SER A 1 100 ? 24.504 5.591 -28.595 1.00 91.62 100 SER A CA 1
ATOM 778 C C . SER A 1 100 ? 23.538 6.078 -29.680 1.00 91.62 100 SER A C 1
ATOM 780 O O . SER A 1 100 ? 22.938 7.136 -29.514 1.00 91.62 100 SER A O 1
ATOM 782 N N . ARG A 1 101 ? 23.335 5.304 -30.758 1.00 89.62 101 ARG A N 1
ATOM 783 C CA . ARG A 1 101 ? 22.352 5.646 -31.799 1.00 89.62 101 ARG A CA 1
ATOM 784 C C . ARG A 1 101 ? 20.919 5.613 -31.289 1.00 89.62 101 ARG A C 1
ATOM 786 O O . ARG A 1 101 ? 20.135 6.450 -31.715 1.00 89.62 101 ARG A O 1
ATOM 793 N N . GLU A 1 102 ? 20.583 4.666 -30.418 1.00 90.19 102 GLU A N 1
ATOM 794 C CA . GLU A 1 102 ? 19.252 4.602 -29.810 1.00 90.19 102 GLU A CA 1
ATOM 795 C C . GLU A 1 102 ? 18.995 5.834 -28.936 1.00 90.19 102 GLU A C 1
ATOM 797 O O . GLU A 1 102 ? 18.027 6.551 -29.159 1.00 90.19 102 GLU A O 1
ATOM 802 N N . ILE A 1 103 ? 19.922 6.148 -28.024 1.00 88.56 103 ILE A N 1
ATOM 803 C CA . ILE A 1 103 ? 19.811 7.319 -27.145 1.00 88.56 103 ILE A CA 1
ATOM 804 C C . ILE A 1 103 ? 19.727 8.613 -27.964 1.00 88.56 103 ILE A C 1
ATOM 806 O O . ILE A 1 103 ? 18.888 9.464 -27.688 1.00 88.56 103 ILE A O 1
ATOM 810 N N . ALA A 1 104 ? 20.567 8.765 -28.992 1.00 88.06 104 ALA A N 1
ATOM 811 C CA . ALA A 1 104 ? 20.553 9.948 -29.852 1.00 88.06 104 ALA A CA 1
ATOM 812 C C . ALA A 1 104 ? 19.257 10.072 -30.670 1.00 88.06 104 ALA A C 1
ATOM 814 O O . ALA A 1 104 ? 18.768 11.180 -30.878 1.00 88.06 104 ALA A O 1
ATOM 815 N N . ARG A 1 105 ? 18.688 8.947 -31.124 1.00 84.75 105 ARG A N 1
ATOM 816 C CA . ARG A 1 105 ? 17.419 8.916 -31.863 1.00 84.75 105 ARG A CA 1
ATOM 817 C C . ARG A 1 105 ? 16.245 9.401 -31.011 1.00 84.75 105 ARG A C 1
ATOM 819 O O . ARG A 1 105 ? 15.356 10.051 -31.549 1.00 84.75 105 ARG A O 1
ATOM 826 N N . ASP A 1 106 ? 16.277 9.113 -29.716 1.00 82.19 106 ASP A N 1
ATOM 827 C CA . ASP A 1 106 ? 15.239 9.476 -28.747 1.00 82.19 106 ASP A CA 1
ATOM 828 C C . ASP A 1 106 ? 15.549 10.812 -28.028 1.00 82.19 106 ASP A C 1
ATOM 830 O O . ASP A 1 106 ? 15.105 11.052 -26.909 1.00 82.19 106 ASP A O 1
ATOM 834 N N . GLY A 1 107 ? 16.316 11.707 -28.665 1.00 81.38 107 GLY A N 1
ATOM 835 C CA . GLY A 1 107 ? 16.535 13.075 -28.175 1.00 81.38 107 GLY A CA 1
ATOM 836 C C . GLY A 1 107 ? 17.685 13.247 -27.177 1.00 81.38 107 GLY A C 1
ATOM 837 O O . GLY A 1 107 ? 17.818 14.316 -26.587 1.00 81.38 107 GLY A O 1
ATOM 838 N N . GLY A 1 108 ? 18.542 12.237 -27.008 1.00 84.44 108 GLY A N 1
ATOM 839 C CA . GLY A 1 108 ? 19.690 12.279 -26.100 1.00 84.44 108 GLY A CA 1
ATOM 840 C C . GLY A 1 108 ? 19.375 11.755 -24.697 1.00 84.44 108 GLY A C 1
ATOM 841 O O . GLY A 1 108 ? 18.240 11.424 -24.373 1.00 84.44 108 GLY A O 1
ATOM 842 N N . SER A 1 109 ? 20.396 11.661 -23.839 1.00 80.50 109 SER A N 1
ATOM 843 C CA . SER A 1 109 ? 20.274 11.055 -22.502 1.00 80.50 109 SER A CA 1
ATOM 844 C C . SER A 1 109 ? 19.269 11.771 -21.597 1.00 80.50 109 SER A C 1
ATOM 846 O O . SER A 1 109 ? 18.570 11.123 -20.830 1.00 80.50 109 SER A O 1
ATOM 848 N N . THR A 1 110 ? 19.144 13.091 -21.721 1.00 78.38 110 THR A N 1
ATOM 849 C CA . THR A 1 110 ? 18.208 13.913 -20.937 1.00 78.38 110 THR A CA 1
ATOM 850 C C . THR A 1 110 ? 16.741 13.702 -21.305 1.00 78.38 110 THR A C 1
ATOM 852 O O . THR A 1 110 ? 15.870 14.062 -20.522 1.00 78.38 110 THR A O 1
ATOM 855 N N . CYS A 1 111 ? 16.461 13.140 -22.482 1.00 73.62 111 CYS A N 1
ATOM 856 C CA . CYS A 1 111 ? 15.106 12.956 -23.012 1.00 73.62 111 CYS A CA 1
ATOM 857 C C . CYS A 1 111 ? 14.775 11.475 -23.255 1.00 73.62 111 CYS A C 1
ATOM 859 O O . CYS A 1 111 ? 13.693 11.142 -23.732 1.00 73.62 111 CYS A O 1
ATOM 861 N N . TYR A 1 112 ? 15.699 10.568 -22.933 1.00 80.44 112 TYR A N 1
ATOM 862 C CA . TYR A 1 112 ? 15.577 9.160 -23.273 1.00 80.44 112 TYR A CA 1
ATOM 863 C C . TYR A 1 112 ? 14.525 8.456 -22.407 1.00 80.44 112 TYR A C 1
ATOM 865 O O . TYR A 1 112 ? 14.755 8.257 -21.215 1.00 80.44 112 TYR A O 1
ATOM 873 N N . ARG A 1 113 ? 13.413 8.023 -23.024 1.00 73.25 113 ARG A N 1
ATOM 874 C CA . ARG A 1 113 ? 12.336 7.146 -22.501 1.00 73.25 113 ARG A CA 1
ATOM 875 C C . ARG A 1 113 ? 11.921 7.359 -21.038 1.00 73.25 113 ARG A C 1
ATOM 877 O O . ARG A 1 113 ? 10.844 7.890 -20.811 1.00 73.25 113 ARG A O 1
ATOM 884 N N . ALA A 1 114 ? 12.725 6.911 -20.072 1.00 65.31 114 ALA A N 1
ATOM 885 C CA . ALA A 1 114 ? 12.462 7.106 -18.647 1.00 65.31 114 ALA A CA 1
ATOM 886 C C . ALA A 1 114 ? 12.418 8.595 -18.285 1.00 65.31 114 ALA A C 1
ATOM 888 O O . ALA A 1 114 ? 11.447 9.024 -17.688 1.00 65.31 114 ALA A O 1
ATOM 889 N N . ALA A 1 115 ? 13.362 9.407 -18.773 1.00 62.34 115 ALA A N 1
ATOM 890 C CA . ALA A 1 115 ? 13.360 10.845 -18.492 1.00 62.34 115 ALA A CA 1
ATOM 891 C C . ALA A 1 115 ? 12.118 11.566 -19.057 1.00 62.34 115 ALA A C 1
ATOM 893 O O . ALA A 1 115 ? 11.631 12.529 -18.474 1.00 62.34 115 ALA A O 1
ATOM 894 N N . GLN A 1 116 ? 11.576 11.086 -20.181 1.00 59.97 116 GLN A N 1
ATOM 895 C CA . GLN A 1 116 ? 10.330 11.602 -20.752 1.00 59.97 116 GLN A CA 1
ATOM 896 C C . GLN A 1 116 ? 9.092 11.095 -19.990 1.00 59.97 116 GLN A C 1
ATOM 898 O O . GLN A 1 116 ? 8.133 11.845 -19.811 1.00 59.97 116 GLN A O 1
ATOM 903 N N . ALA A 1 117 ? 9.117 9.843 -19.522 1.00 59.34 117 ALA A N 1
ATOM 904 C CA . ALA A 1 117 ? 8.074 9.283 -18.667 1.00 59.34 117 ALA A CA 1
ATOM 905 C C . ALA A 1 117 ? 8.006 10.016 -17.317 1.00 59.34 117 ALA A C 1
ATOM 907 O O . ALA A 1 117 ? 6.916 10.373 -16.886 1.00 59.34 117 ALA A O 1
ATOM 908 N N . ASP A 1 118 ? 9.152 10.337 -16.713 1.00 58.81 118 ASP A N 1
ATOM 909 C CA . ASP A 1 118 ? 9.241 11.080 -15.450 1.00 58.81 118 ASP A CA 1
ATOM 910 C C . ASP A 1 118 ? 8.671 12.503 -15.579 1.00 58.81 118 ASP A C 1
ATOM 912 O O . ASP A 1 118 ? 8.036 13.015 -14.660 1.00 58.81 118 ASP A O 1
ATOM 916 N N . GLN A 1 119 ? 8.833 13.136 -16.747 1.00 57.44 119 GLN A N 1
ATOM 917 C CA . GLN A 1 119 ? 8.257 14.454 -17.049 1.00 57.44 119 GLN A CA 1
ATOM 918 C C . GLN A 1 119 ? 6.737 14.424 -17.284 1.00 57.44 119 GLN A C 1
ATOM 920 O O . GLN A 1 119 ? 6.107 15.480 -17.325 1.00 57.44 119 GLN A O 1
ATOM 925 N N . SER A 1 120 ? 6.144 13.241 -17.469 1.00 53.69 120 SER A N 1
ATOM 926 C CA . SER A 1 120 ? 4.738 13.075 -17.849 1.00 53.69 120 SER A CA 1
ATOM 927 C C . SER A 1 120 ? 4.102 11.837 -17.212 1.00 53.69 120 SER A C 1
ATOM 929 O O . SER A 1 120 ? 3.435 11.050 -17.884 1.00 53.69 120 SER A O 1
ATOM 931 N N . VAL A 1 121 ? 4.288 11.658 -15.899 1.00 58.84 121 VAL A N 1
ATOM 932 C CA . VAL A 1 121 ? 3.561 10.634 -15.135 1.00 58.84 121 VAL A CA 1
ATOM 933 C C . VAL A 1 121 ? 2.091 11.050 -15.024 1.00 58.84 121 VAL A C 1
ATOM 935 O O . VAL A 1 121 ? 1.659 11.632 -14.033 1.00 58.84 121 VAL A O 1
ATOM 938 N N . ASP A 1 122 ? 1.323 10.775 -16.076 1.00 60.66 122 ASP A N 1
ATOM 939 C CA . ASP A 1 122 ? -0.130 10.920 -16.098 1.00 60.66 122 ASP A CA 1
ATOM 940 C C . ASP A 1 122 ? -0.765 9.577 -15.715 1.00 60.66 122 ASP A C 1
ATOM 942 O O . ASP A 1 122 ? -0.911 8.663 -16.531 1.00 60.66 122 ASP A O 1
ATOM 946 N N . MET A 1 123 ? -1.059 9.419 -14.423 1.00 66.75 123 MET A N 1
ATOM 947 C CA . MET A 1 123 ? -1.758 8.246 -13.906 1.00 66.75 123 MET A CA 1
ATOM 948 C C . MET A 1 123 ? -3.247 8.547 -13.781 1.00 66.75 123 MET A C 1
ATOM 950 O O . MET A 1 123 ? -3.668 9.310 -12.913 1.00 66.75 123 MET A O 1
ATOM 954 N N . ASN A 1 124 ? -4.060 7.871 -14.590 1.00 73.56 124 ASN A N 1
ATOM 955 C CA . ASN A 1 124 ? -5.506 7.922 -14.427 1.00 73.56 124 ASN A CA 1
ATOM 956 C C . ASN A 1 124 ? -5.933 7.077 -13.216 1.00 73.56 124 ASN A C 1
ATOM 958 O O . ASN A 1 124 ? -5.932 5.844 -13.268 1.00 73.56 124 ASN A O 1
ATOM 962 N N . PHE A 1 125 ? -6.301 7.741 -12.121 1.00 76.25 125 PHE A N 1
ATOM 963 C CA . PHE A 1 125 ? -6.783 7.070 -10.920 1.00 76.25 125 PHE A CA 1
ATOM 964 C C . PHE A 1 125 ? -8.242 6.634 -11.092 1.00 76.25 125 PHE A C 1
ATOM 966 O O . PHE A 1 125 ? -9.160 7.453 -11.099 1.00 76.25 125 PHE A O 1
ATOM 973 N N . ILE A 1 126 ? -8.462 5.324 -11.205 1.00 80.00 126 ILE A N 1
ATOM 974 C CA . ILE A 1 126 ? -9.801 4.736 -11.300 1.00 80.00 126 ILE A CA 1
ATOM 975 C C . ILE A 1 126 ? -10.219 4.259 -9.900 1.00 80.00 126 ILE A C 1
ATOM 977 O O . ILE A 1 126 ? -9.602 3.327 -9.379 1.00 80.00 126 ILE A O 1
ATOM 981 N N . PRO A 1 127 ? -11.250 4.853 -9.268 1.00 79.56 127 PRO A N 1
ATOM 982 C CA . PRO A 1 127 ? -11.680 4.443 -7.937 1.00 79.56 127 PRO A CA 1
ATOM 983 C C . PRO A 1 127 ? -12.400 3.088 -7.977 1.00 79.56 127 PRO A C 1
ATOM 985 O O . PRO A 1 127 ? -13.287 2.858 -8.800 1.00 79.56 127 PRO A O 1
ATOM 988 N N . TYR A 1 128 ? -12.062 2.202 -7.038 1.00 78.00 128 TYR A N 1
ATOM 989 C CA . TYR A 1 128 ? -12.697 0.893 -6.874 1.00 78.00 128 TYR A CA 1
ATOM 990 C C . TYR A 1 128 ? -13.357 0.753 -5.506 1.00 78.00 128 TYR A C 1
ATOM 992 O O . TYR A 1 128 ? -12.844 1.216 -4.494 1.00 78.00 128 TYR A O 1
ATOM 1000 N N . ALA A 1 129 ? -14.473 0.023 -5.472 1.00 77.75 129 ALA A N 1
ATOM 1001 C CA . ALA A 1 129 ? -15.195 -0.263 -4.234 1.00 77.75 129 ALA A CA 1
ATOM 1002 C C . ALA A 1 129 ? -14.504 -1.309 -3.335 1.00 77.75 129 ALA A C 1
ATOM 1004 O O . ALA A 1 129 ? -14.841 -1.414 -2.159 1.00 77.75 129 ALA A O 1
ATOM 1005 N N . SER A 1 130 ? -13.589 -2.130 -3.870 1.00 77.38 130 SER A N 1
ATOM 1006 C CA . SER A 1 130 ? -12.881 -3.140 -3.075 1.00 77.38 130 SER A CA 1
ATOM 1007 C C . SER A 1 130 ? -11.531 -3.551 -3.661 1.00 77.38 130 SER A C 1
ATOM 1009 O O . SER A 1 130 ? -11.360 -3.633 -4.877 1.00 77.38 130 SER A O 1
ATOM 1011 N N . ALA A 1 131 ? -10.603 -3.908 -2.767 1.00 75.56 131 ALA A N 1
ATOM 1012 C CA . ALA A 1 131 ? -9.277 -4.438 -3.089 1.00 75.56 131 ALA A CA 1
ATOM 1013 C C . ALA A 1 131 ? -9.323 -5.669 -4.012 1.00 75.56 131 ALA A C 1
ATOM 1015 O O . ALA A 1 131 ? -8.544 -5.785 -4.956 1.00 75.56 131 ALA A O 1
ATOM 1016 N N . SER A 1 132 ? -10.273 -6.580 -3.774 1.00 79.88 132 SER A N 1
ATOM 1017 C CA . SER A 1 132 ? -10.403 -7.817 -4.551 1.00 79.88 132 SER A CA 1
ATOM 1018 C C . SER A 1 132 ? -10.738 -7.561 -6.021 1.00 79.88 132 SER A C 1
ATOM 1020 O O . SER A 1 132 ? -10.262 -8.298 -6.879 1.00 79.88 132 SER A O 1
ATOM 1022 N N . LYS A 1 133 ? -11.523 -6.517 -6.329 1.00 83.88 133 LYS A N 1
ATOM 1023 C CA . LYS A 1 133 ? -11.820 -6.145 -7.721 1.00 83.88 133 LYS A CA 1
ATOM 1024 C C . LYS A 1 133 ? -10.574 -5.621 -8.433 1.00 83.88 133 LYS A C 1
ATOM 1026 O O . LYS A 1 133 ? -10.284 -6.078 -9.531 1.00 83.88 133 LYS A O 1
ATOM 1031 N N . ILE A 1 134 ? -9.789 -4.773 -7.760 1.00 85.31 134 ILE A N 1
ATOM 1032 C CA . ILE A 1 134 ? -8.512 -4.269 -8.292 1.00 85.31 134 ILE A CA 1
ATOM 1033 C C . ILE A 1 134 ? -7.584 -5.442 -8.632 1.00 85.31 134 ILE A C 1
ATOM 1035 O O . ILE A 1 134 ? -7.030 -5.497 -9.726 1.00 85.31 134 ILE A O 1
ATOM 1039 N N . ALA A 1 135 ? -7.446 -6.415 -7.725 1.00 84.88 135 ALA A N 1
ATOM 1040 C CA . ALA A 1 135 ? -6.587 -7.578 -7.943 1.00 84.88 135 ALA A CA 1
ATOM 1041 C C . ALA A 1 135 ? -6.991 -8.384 -9.189 1.00 84.88 135 ALA A C 1
ATOM 1043 O O . ALA A 1 135 ? -6.129 -8.771 -9.980 1.00 84.88 135 ALA A O 1
ATOM 1044 N N . VAL A 1 136 ? -8.294 -8.622 -9.377 1.00 87.69 136 VAL A N 1
ATOM 1045 C CA . VAL A 1 136 ? -8.824 -9.346 -10.542 1.00 87.69 136 VAL A CA 1
ATOM 1046 C C . VAL A 1 136 ? -8.574 -8.578 -11.836 1.00 87.69 136 VAL A C 1
ATOM 1048 O O . VAL A 1 136 ? -8.107 -9.180 -12.800 1.00 87.69 136 VAL A O 1
ATOM 1051 N N . ASP A 1 137 ? -8.814 -7.269 -11.856 1.00 86.31 137 ASP A N 1
ATOM 1052 C CA . ASP A 1 137 ? -8.668 -6.459 -13.068 1.00 86.31 137 ASP A CA 1
ATOM 1053 C C . ASP A 1 137 ? -7.204 -6.236 -13.459 1.00 86.31 137 ASP A C 1
ATOM 1055 O O . ASP A 1 137 ? -6.874 -6.265 -14.647 1.00 86.31 137 ASP A O 1
ATOM 1059 N N . VAL A 1 138 ? -6.296 -6.129 -12.483 1.00 87.25 138 VAL A N 1
ATOM 1060 C CA . VAL A 1 138 ? -4.850 -6.150 -12.745 1.00 87.25 138 VAL A CA 1
ATOM 1061 C C . VAL A 1 138 ? -4.435 -7.511 -13.309 1.00 87.25 138 VAL A C 1
ATOM 1063 O O . VAL A 1 138 ? -3.814 -7.567 -14.368 1.00 87.25 138 VAL A O 1
ATOM 1066 N N . MET A 1 139 ? -4.825 -8.626 -12.676 1.00 84.81 139 MET A N 1
ATOM 1067 C CA . MET A 1 139 ? -4.520 -9.974 -13.190 1.00 84.81 139 MET A CA 1
ATOM 1068 C C . MET A 1 139 ? -5.126 -10.236 -14.580 1.00 84.81 139 MET A C 1
ATOM 1070 O O . MET A 1 139 ? -4.539 -10.963 -15.384 1.00 84.81 139 MET A O 1
ATOM 1074 N N . GLY A 1 140 ? -6.294 -9.655 -14.865 1.00 83.81 140 GLY A N 1
ATOM 1075 C CA . GLY A 1 140 ? -6.980 -9.725 -16.155 1.00 83.81 140 GLY A CA 1
ATOM 1076 C C . GLY A 1 140 ? -6.350 -8.855 -17.246 1.00 83.81 140 GLY A C 1
ATOM 1077 O O . GLY A 1 140 ? -6.657 -9.052 -18.422 1.00 83.81 140 GLY A O 1
ATOM 1078 N N . GLY A 1 141 ? -5.449 -7.935 -16.882 1.00 83.44 141 GLY A N 1
ATOM 1079 C CA . GLY A 1 141 ? -4.840 -6.968 -17.796 1.00 83.44 141 GLY A CA 1
ATOM 1080 C C . GLY A 1 141 ? -5.766 -5.809 -18.176 1.00 83.44 141 GLY A C 1
ATOM 1081 O O . GLY A 1 141 ? -5.528 -5.154 -19.186 1.00 83.44 141 GLY A O 1
ATOM 1082 N N . HIS A 1 142 ? -6.830 -5.574 -17.402 1.00 82.94 142 HIS A N 1
ATOM 1083 C CA . HIS A 1 142 ? -7.693 -4.397 -17.532 1.00 82.94 142 HIS A CA 1
ATOM 1084 C C . HIS A 1 142 ? -7.072 -3.159 -16.877 1.00 82.94 142 HIS A C 1
ATOM 1086 O O . HIS A 1 142 ? -7.358 -2.040 -17.294 1.00 82.94 142 HIS A O 1
ATOM 1092 N N . LEU A 1 143 ? -6.211 -3.367 -15.876 1.00 83.25 143 LEU A N 1
ATOM 1093 C CA . LEU A 1 143 ? -5.423 -2.329 -15.220 1.00 83.25 143 LEU A CA 1
ATOM 1094 C C . LEU A 1 143 ? -3.931 -2.642 -15.344 1.00 83.25 143 LEU A C 1
ATOM 1096 O O . LEU A 1 143 ? -3.510 -3.785 -15.156 1.00 83.25 143 LEU A O 1
ATOM 1100 N N . ASP A 1 144 ? -3.124 -1.612 -15.596 1.00 78.50 144 ASP A N 1
ATOM 1101 C CA . ASP A 1 144 ? -1.665 -1.739 -15.631 1.00 78.50 144 ASP A CA 1
ATOM 1102 C C . ASP A 1 144 ? -1.058 -1.966 -14.245 1.00 78.50 144 ASP A C 1
ATOM 1104 O O . ASP A 1 144 ? -0.032 -2.634 -14.122 1.00 78.50 144 ASP A O 1
ATOM 1108 N N . MET A 1 145 ? -1.665 -1.379 -13.213 1.00 84.75 145 MET A N 1
ATOM 1109 C CA . MET A 1 145 ? -1.182 -1.382 -11.836 1.00 84.75 145 MET A CA 1
ATOM 1110 C C . MET A 1 145 ? -2.348 -1.115 -10.881 1.00 84.75 145 MET A C 1
ATOM 1112 O O . MET A 1 145 ? -3.313 -0.442 -11.242 1.00 84.75 145 MET A O 1
ATOM 1116 N N . GLY A 1 146 ? -2.251 -1.634 -9.662 1.00 84.12 146 GLY A N 1
ATOM 1117 C CA . GLY A 1 146 ? -3.187 -1.356 -8.581 1.00 84.12 146 GLY A CA 1
ATOM 1118 C C . GLY A 1 146 ? -2.469 -0.884 -7.323 1.00 84.12 146 GLY A C 1
ATOM 1119 O O . GLY A 1 146 ? -1.308 -1.225 -7.097 1.00 84.12 146 GLY A O 1
ATOM 1120 N N . VAL A 1 147 ? -3.191 -0.128 -6.497 1.00 82.69 147 VAL A N 1
ATOM 1121 C CA . VAL A 1 147 ? -2.794 0.223 -5.129 1.00 82.69 147 VAL A CA 1
ATOM 1122 C C . VAL A 1 147 ? -3.791 -0.423 -4.186 1.00 82.69 147 VAL A C 1
ATOM 1124 O O . VAL A 1 147 ? -5.001 -0.234 -4.325 1.00 82.69 147 VAL A O 1
ATOM 1127 N N . SER A 1 148 ? -3.311 -1.242 -3.255 1.00 82.56 148 SER A N 1
ATOM 1128 C CA . SER A 1 148 ? -4.182 -1.814 -2.232 1.00 82.56 148 SER A CA 1
ATOM 1129 C C . SER A 1 148 ? -3.418 -2.264 -0.998 1.00 82.56 148 SER A C 1
ATOM 1131 O O . SER A 1 148 ? -2.193 -2.335 -1.001 1.00 82.56 148 SER A O 1
ATOM 1133 N N . GLY A 1 149 ? -4.152 -2.609 0.058 1.00 77.75 149 GLY A N 1
ATOM 1134 C CA . GLY A 1 149 ? -3.558 -3.197 1.249 1.00 77.75 149 GLY A CA 1
ATOM 1135 C C . GLY A 1 149 ? -2.933 -4.560 0.950 1.00 77.75 149 GLY A C 1
ATOM 1136 O O . GLY A 1 149 ? -3.576 -5.435 0.362 1.00 77.75 149 GLY A O 1
ATOM 1137 N N . LEU A 1 150 ? -1.694 -4.762 1.403 1.00 76.75 150 LEU A N 1
ATOM 1138 C CA . LEU A 1 150 ? -0.922 -5.972 1.122 1.00 76.75 150 LEU A CA 1
ATOM 1139 C C . LEU A 1 150 ? -1.602 -7.309 1.503 1.00 76.75 150 LEU A C 1
ATOM 1141 O O . LEU A 1 150 ? -1.511 -8.238 0.699 1.00 76.75 150 LEU A O 1
ATOM 1145 N N . PRO A 1 151 ? -2.320 -7.457 2.638 1.00 78.62 151 PRO A N 1
ATOM 1146 C CA . PRO A 1 151 ? -2.917 -8.740 3.030 1.00 78.62 151 PRO A CA 1
ATOM 1147 C C . PRO A 1 151 ? -3.851 -9.349 1.979 1.00 78.62 151 PRO A C 1
ATOM 1149 O O . PRO A 1 151 ? -3.908 -10.566 1.828 1.00 78.62 151 PRO A O 1
ATOM 1152 N N . ALA A 1 152 ? -4.573 -8.511 1.227 1.00 79.06 152 ALA A N 1
ATOM 1153 C CA . ALA A 1 152 ? -5.471 -8.970 0.167 1.00 79.06 152 ALA A CA 1
ATOM 1154 C C . ALA A 1 152 ? -4.718 -9.512 -1.064 1.00 79.06 152 ALA A C 1
ATOM 1156 O O . ALA A 1 152 ? -5.302 -10.213 -1.888 1.00 79.06 152 ALA A O 1
ATOM 1157 N N . LEU A 1 153 ? -3.434 -9.177 -1.197 1.00 80.31 153 LEU A N 1
ATOM 1158 C CA . LEU A 1 153 ? -2.610 -9.447 -2.373 1.00 80.31 153 LEU A CA 1
ATOM 1159 C C . LEU A 1 153 ? -1.466 -10.418 -2.087 1.00 80.31 153 LEU A C 1
ATOM 1161 O O . LEU A 1 153 ? -0.917 -10.997 -3.020 1.00 80.31 153 LEU A O 1
ATOM 1165 N N . LEU A 1 154 ? -1.112 -10.611 -0.817 1.00 81.25 154 LEU A N 1
ATOM 1166 C CA . LEU A 1 154 ? 0.066 -11.353 -0.379 1.00 81.25 154 LEU A CA 1
ATOM 1167 C C . LEU A 1 154 ? 0.133 -12.764 -0.981 1.00 81.25 154 LEU A C 1
ATOM 1169 O O . LEU A 1 154 ? 1.171 -13.163 -1.498 1.00 81.25 154 LEU A O 1
ATOM 1173 N N . GLU A 1 155 ? -0.984 -13.492 -0.997 1.00 84.50 155 GLU A N 1
ATOM 1174 C CA . GLU A 1 155 ? -1.068 -14.834 -1.592 1.00 84.50 155 GLU A CA 1
ATOM 1175 C C . GLU A 1 155 ? -0.914 -14.819 -3.120 1.00 84.50 155 GLU A C 1
ATOM 1177 O O . GLU A 1 155 ? -0.326 -15.725 -3.711 1.00 84.50 155 GLU A O 1
ATOM 1182 N N . HIS A 1 156 ? -1.408 -13.777 -3.790 1.00 85.44 156 HIS A N 1
ATOM 1183 C CA . HIS A 1 156 ? -1.229 -13.609 -5.233 1.00 85.44 156 HIS A CA 1
ATOM 1184 C C . HIS A 1 156 ? 0.209 -13.228 -5.594 1.00 85.44 156 HIS A C 1
ATOM 1186 O O . HIS A 1 156 ? 0.696 -13.659 -6.639 1.00 85.44 156 HIS A O 1
ATOM 1192 N N . ILE A 1 157 ? 0.883 -12.472 -4.723 1.00 85.69 157 ILE A N 1
ATOM 1193 C CA . ILE A 1 157 ? 2.293 -12.109 -4.871 1.00 85.69 157 ILE A CA 1
ATOM 1194 C C . ILE A 1 157 ? 3.187 -13.326 -4.621 1.00 85.69 157 ILE A C 1
ATOM 1196 O O . ILE A 1 157 ? 3.983 -13.689 -5.480 1.00 85.69 157 ILE A O 1
ATOM 1200 N N . LYS A 1 158 ? 2.992 -14.036 -3.502 1.00 83.62 158 LYS A N 1
ATOM 1201 C CA . LYS A 1 158 ? 3.707 -15.291 -3.203 1.00 83.62 158 LYS A CA 1
ATOM 1202 C C . LYS A 1 158 ? 3.480 -16.357 -4.277 1.00 83.62 158 LYS A C 1
ATOM 1204 O O . LYS A 1 158 ? 4.383 -17.124 -4.590 1.00 83.62 158 LYS A O 1
ATOM 1209 N N . GLY A 1 159 ? 2.279 -16.393 -4.853 1.00 85.44 159 GLY A N 1
ATOM 1210 C CA . GLY A 1 159 ? 1.922 -17.291 -5.947 1.00 85.44 159 GLY A CA 1
ATOM 1211 C C . GLY A 1 159 ? 2.426 -16.873 -7.334 1.00 85.44 159 GLY A C 1
ATOM 1212 O O . GLY A 1 159 ? 2.083 -17.562 -8.295 1.00 85.44 159 GLY A O 1
ATOM 1213 N N . GLY A 1 160 ? 3.165 -15.761 -7.471 1.00 85.06 160 GLY A N 1
ATOM 1214 C CA . GLY A 1 160 ? 3.712 -15.279 -8.752 1.00 85.06 160 GLY A CA 1
ATOM 1215 C C . GLY A 1 160 ? 2.652 -14.854 -9.777 1.00 85.06 160 GLY A C 1
ATOM 1216 O O . GLY A 1 160 ? 2.870 -14.915 -10.985 1.00 85.06 160 GLY A O 1
ATOM 1217 N N . LYS A 1 161 ? 1.440 -14.510 -9.319 1.00 85.50 161 LYS A N 1
ATOM 1218 C CA . LYS A 1 161 ? 0.374 -13.969 -10.184 1.00 85.50 161 LYS A CA 1
ATOM 1219 C C . LYS A 1 161 ? 0.461 -12.450 -10.280 1.00 85.50 161 LYS A C 1
ATOM 1221 O O . LYS A 1 161 ? 0.108 -11.865 -11.304 1.00 85.50 161 LYS A O 1
ATOM 1226 N N . LEU A 1 162 ? 0.909 -11.824 -9.198 1.00 85.94 162 LEU A N 1
ATOM 1227 C CA . LEU A 1 162 ? 1.135 -10.393 -9.083 1.00 85.94 162 LEU A CA 1
ATOM 1228 C C . LEU A 1 162 ? 2.587 -10.152 -8.670 1.00 85.94 162 LEU A C 1
ATOM 1230 O O . LEU A 1 162 ? 3.131 -10.876 -7.849 1.00 85.94 162 LEU A O 1
ATOM 1234 N N . SER A 1 163 ? 3.182 -9.093 -9.195 1.00 85.44 163 SER A N 1
ATOM 1235 C CA . SER A 1 163 ? 4.473 -8.574 -8.769 1.00 85.44 163 SER A CA 1
ATOM 1236 C C . SER A 1 163 ? 4.244 -7.359 -7.877 1.00 85.44 163 SER A C 1
ATOM 1238 O O . SER A 1 163 ? 3.623 -6.382 -8.306 1.00 85.44 163 SER A O 1
ATOM 1240 N N . GLY A 1 164 ? 4.758 -7.405 -6.648 1.00 83.88 164 GLY A N 1
ATOM 1241 C CA . GLY A 1 164 ? 4.831 -6.230 -5.780 1.00 83.88 164 GLY A CA 1
ATOM 1242 C C . GLY A 1 164 ? 5.872 -5.250 -6.317 1.00 83.88 164 GLY A C 1
ATOM 1243 O O . GLY A 1 164 ? 7.006 -5.643 -6.575 1.00 83.88 164 GLY A O 1
ATOM 1244 N N . VAL A 1 165 ? 5.480 -3.996 -6.532 1.00 84.69 165 VAL A N 1
ATOM 1245 C CA . VAL A 1 165 ? 6.361 -2.927 -7.032 1.00 84.69 165 VAL A CA 1
ATOM 1246 C C . VAL A 1 165 ? 7.024 -2.204 -5.865 1.00 84.69 165 VAL A C 1
ATOM 1248 O O . VAL A 1 165 ? 8.217 -1.924 -5.905 1.00 84.69 165 VAL A O 1
ATOM 1251 N N . GLY A 1 166 ? 6.262 -1.931 -4.810 1.00 84.31 166 GLY A N 1
ATOM 1252 C CA . GLY A 1 166 ? 6.745 -1.220 -3.636 1.00 84.31 166 GLY A CA 1
ATOM 1253 C C . GLY A 1 166 ? 5.632 -0.964 -2.633 1.00 84.31 166 GLY A C 1
ATOM 1254 O O . GLY A 1 166 ? 4.454 -1.196 -2.915 1.00 84.31 166 GLY A O 1
ATOM 1255 N N . VAL A 1 167 ? 6.021 -0.480 -1.460 1.00 84.31 167 VAL A N 1
ATOM 1256 C CA . VAL A 1 167 ? 5.125 -0.139 -0.356 1.00 84.31 167 VAL A CA 1
ATOM 1257 C C . VAL A 1 167 ? 5.224 1.340 -0.018 1.00 84.31 167 VAL A C 1
ATOM 1259 O O . VAL A 1 167 ? 6.315 1.897 0.034 1.00 84.31 167 VAL A O 1
ATOM 1262 N N . LEU A 1 168 ? 4.083 1.980 0.237 1.00 81.94 168 LEU A N 1
ATOM 1263 C CA . LEU A 1 168 ? 4.016 3.405 0.571 1.00 81.94 168 LEU A CA 1
ATOM 1264 C C . LEU A 1 168 ? 4.329 3.728 2.041 1.00 81.94 168 LEU A C 1
ATOM 1266 O O . LEU A 1 168 ? 4.299 4.890 2.451 1.00 81.94 168 LEU A O 1
ATOM 1270 N N . SER A 1 169 ? 4.629 2.716 2.854 1.00 79.19 169 SER A N 1
ATOM 1271 C CA . SER A 1 169 ? 5.123 2.920 4.211 1.00 79.19 169 SER A CA 1
ATOM 1272 C C . SER A 1 169 ? 6.570 3.408 4.214 1.00 79.19 169 SER A C 1
ATOM 1274 O O . SER A 1 169 ? 7.338 3.184 3.277 1.00 79.19 169 SER A O 1
ATOM 1276 N N . LYS A 1 170 ? 6.962 4.038 5.325 1.00 83.50 170 LYS A N 1
ATOM 1277 C CA . LYS A 1 170 ? 8.348 4.446 5.569 1.00 83.50 170 LYS A CA 1
ATOM 1278 C C . LYS A 1 170 ? 9.315 3.259 5.600 1.00 83.50 170 LYS A C 1
ATOM 1280 O O . LYS A 1 170 ? 10.413 3.363 5.067 1.00 83.50 170 LYS A O 1
ATOM 1285 N N . ASP A 1 171 ? 8.897 2.162 6.22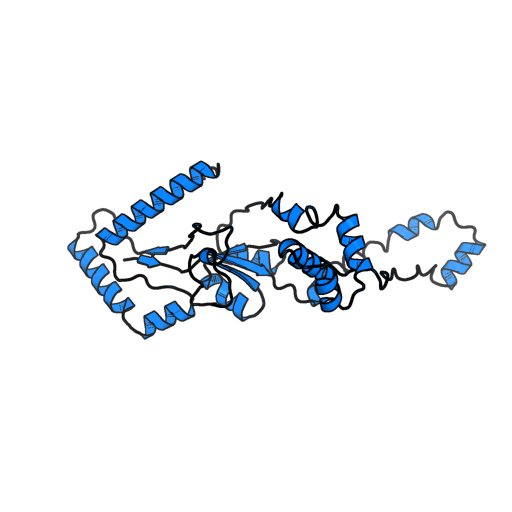3 1.00 84.00 171 ASP A N 1
ATOM 1286 C CA . ASP A 1 171 ? 9.683 0.934 6.346 1.00 84.00 171 ASP A CA 1
ATOM 1287 C C . ASP A 1 171 ? 9.165 -0.133 5.373 1.00 84.00 171 ASP A C 1
ATOM 1289 O O . ASP A 1 171 ? 7.995 -0.098 4.976 1.00 84.00 171 ASP A O 1
ATOM 1293 N N . ARG A 1 172 ? 10.006 -1.112 5.021 1.00 85.81 172 ARG A N 1
ATOM 1294 C CA . ARG A 1 172 ? 9.570 -2.292 4.255 1.00 85.81 172 ARG A CA 1
ATOM 1295 C C . ARG A 1 172 ? 8.537 -3.110 5.028 1.00 85.81 172 ARG A C 1
ATOM 1297 O O . ARG A 1 172 ? 8.556 -3.155 6.260 1.00 85.81 172 ARG A O 1
ATOM 1304 N N . ASP A 1 173 ? 7.661 -3.791 4.299 1.00 80.12 173 ASP A N 1
ATOM 1305 C CA . ASP A 1 173 ? 6.586 -4.575 4.901 1.00 80.12 173 ASP A CA 1
ATOM 1306 C C . ASP A 1 173 ? 7.091 -5.877 5.546 1.00 80.12 173 ASP A C 1
ATOM 1308 O O . ASP A 1 173 ? 8.040 -6.508 5.074 1.00 80.12 173 ASP A O 1
ATOM 1312 N N . LEU A 1 174 ? 6.438 -6.297 6.632 1.00 77.62 174 LEU A N 1
ATOM 1313 C CA . LEU A 1 174 ? 6.748 -7.545 7.334 1.00 77.62 174 LEU A CA 1
ATOM 1314 C C . LEU A 1 174 ? 6.424 -8.784 6.487 1.00 77.62 174 LEU A C 1
ATOM 1316 O O . LEU A 1 174 ? 7.183 -9.752 6.509 1.00 77.62 174 LEU A O 1
ATOM 1320 N N . GLY A 1 175 ? 5.319 -8.741 5.743 1.00 73.69 175 GLY A N 1
ATOM 1321 C CA . GLY A 1 175 ? 4.814 -9.829 4.915 1.00 73.69 175 GLY A CA 1
ATOM 1322 C C . GLY A 1 175 ? 5.583 -10.018 3.606 1.00 73.69 175 GLY A C 1
ATOM 1323 O O . GLY A 1 175 ? 5.551 -11.113 3.040 1.00 73.69 175 GLY A O 1
ATOM 1324 N N . ASN A 1 176 ? 6.291 -8.987 3.129 1.00 76.94 176 ASN A N 1
ATOM 1325 C CA . ASN A 1 176 ? 7.210 -9.087 1.995 1.00 76.94 176 ASN A CA 1
ATOM 1326 C C . ASN A 1 176 ? 8.293 -7.990 2.049 1.00 76.94 176 ASN A C 1
ATOM 1328 O O . ASN A 1 176 ? 8.070 -6.851 1.633 1.00 76.94 176 ASN A O 1
ATOM 1332 N N . LYS A 1 177 ? 9.487 -8.372 2.517 1.00 80.75 177 LYS A N 1
ATOM 1333 C CA . LYS A 1 177 ? 10.653 -7.483 2.660 1.00 80.75 177 LYS A CA 1
ATOM 1334 C C . LYS A 1 177 ? 11.411 -7.234 1.357 1.00 80.75 177 LYS A C 1
ATOM 1336 O O . LYS A 1 177 ? 12.329 -6.414 1.348 1.00 80.75 177 LYS A O 1
ATOM 1341 N N . ASP A 1 178 ? 11.055 -7.912 0.272 1.00 81.94 178 ASP A N 1
ATOM 1342 C CA . ASP A 1 178 ? 11.701 -7.696 -1.024 1.00 81.94 178 ASP A CA 1
ATOM 1343 C C . ASP A 1 178 ? 11.174 -6.423 -1.698 1.00 81.94 178 ASP A C 1
ATOM 1345 O O . ASP A 1 178 ? 11.875 -5.811 -2.504 1.00 81.94 178 ASP A O 1
ATOM 1349 N N . MET A 1 179 ? 9.972 -5.974 -1.320 1.00 83.19 179 MET A N 1
ATOM 1350 C CA . MET A 1 179 ? 9.392 -4.728 -1.814 1.00 83.19 179 MET A CA 1
ATOM 1351 C C . MET A 1 179 ? 10.131 -3.512 -1.249 1.00 83.19 179 MET A C 1
ATOM 1353 O O . MET A 1 179 ? 10.305 -3.385 -0.035 1.00 83.19 179 MET A O 1
ATOM 1357 N N . ILE A 1 180 ? 10.522 -2.594 -2.138 1.00 85.81 180 ILE A N 1
ATOM 1358 C CA . ILE A 1 180 ? 11.094 -1.301 -1.753 1.00 85.81 180 ILE A CA 1
ATOM 1359 C C . ILE A 1 180 ? 10.043 -0.453 -1.037 1.00 85.81 180 ILE A C 1
ATOM 1361 O O . ILE A 1 180 ? 8.868 -0.451 -1.408 1.00 85.81 180 ILE A O 1
ATOM 1365 N N . SER A 1 181 ? 10.468 0.267 -0.008 1.00 85.94 181 SER A N 1
ATOM 1366 C CA . SER A 1 181 ? 9.612 1.209 0.710 1.00 85.94 181 SER A CA 1
ATOM 1367 C C . SER A 1 181 ? 9.711 2.631 0.156 1.00 85.94 181 SER A C 1
ATOM 1369 O O . SER A 1 181 ? 10.735 3.038 -0.401 1.00 85.94 181 SER A O 1
ATOM 1371 N N . ALA A 1 182 ? 8.661 3.427 0.352 1.00 83.06 182 ALA A N 1
ATOM 1372 C CA . ALA A 1 182 ? 8.672 4.847 0.016 1.00 83.06 182 ALA A CA 1
ATOM 1373 C C . ALA A 1 182 ? 9.769 5.600 0.786 1.00 83.06 182 ALA A C 1
ATOM 1375 O O . ALA A 1 182 ? 10.406 6.490 0.232 1.00 83.06 182 ALA A O 1
ATOM 1376 N N . GLY A 1 183 ? 10.073 5.193 2.026 1.00 80.75 183 GLY A N 1
ATOM 1377 C CA . GLY A 1 183 ? 11.173 5.777 2.802 1.00 80.75 183 GLY A CA 1
ATOM 1378 C C . GLY A 1 183 ? 12.569 5.521 2.216 1.00 80.75 183 GLY A C 1
ATOM 1379 O O . GLY A 1 183 ? 13.480 6.328 2.424 1.00 80.75 183 GLY A O 1
ATOM 1380 N N . GLU A 1 184 ? 12.740 4.439 1.453 1.00 81.50 184 GLU A N 1
ATOM 1381 C CA . GLU A 1 184 ? 13.978 4.116 0.728 1.00 81.50 184 GLU A CA 1
ATOM 1382 C C . GLU A 1 184 ? 14.067 4.804 -0.641 1.00 81.50 184 GLU A C 1
ATOM 1384 O O . GLU A 1 184 ? 15.147 4.845 -1.230 1.00 81.50 184 GLU A O 1
ATOM 1389 N N . THR A 1 185 ? 12.964 5.372 -1.133 1.00 79.12 185 THR A N 1
ATOM 1390 C CA . THR A 1 185 ? 12.883 6.029 -2.442 1.00 79.12 185 THR A CA 1
ATOM 1391 C C . THR A 1 185 ? 13.081 7.540 -2.265 1.00 79.12 185 THR A C 1
ATOM 1393 O O . THR A 1 185 ? 12.238 8.179 -1.634 1.00 79.12 185 THR A O 1
ATOM 1396 N N . PRO A 1 186 ? 14.178 8.147 -2.762 1.00 73.62 186 PRO A N 1
ATOM 1397 C CA . PRO A 1 186 ? 14.491 9.563 -2.539 1.00 73.62 186 PRO A CA 1
ATOM 1398 C C . PRO A 1 186 ? 13.349 10.529 -2.872 1.00 73.62 186 PRO A C 1
ATOM 1400 O O . PRO A 1 186 ? 13.110 11.468 -2.116 1.00 73.62 186 PRO A O 1
ATOM 1403 N N . GLU A 1 187 ? 12.629 10.264 -3.959 1.00 72.44 187 GLU A N 1
ATOM 1404 C CA . GLU A 1 187 ? 11.529 11.073 -4.488 1.00 72.44 187 GLU A CA 1
ATOM 1405 C C . GLU A 1 187 ? 10.252 10.960 -3.643 1.00 72.44 187 GLU A C 1
ATOM 1407 O O . GLU A 1 187 ? 9.404 11.848 -3.683 1.00 72.44 187 GLU A O 1
ATOM 1412 N N . LEU A 1 188 ? 10.121 9.887 -2.854 1.00 71.62 188 LEU A N 1
ATOM 1413 C CA . LEU A 1 188 ? 8.968 9.613 -1.991 1.00 71.62 188 L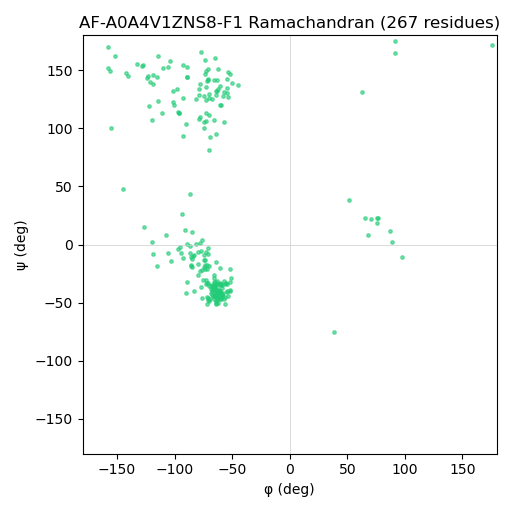EU A CA 1
ATOM 1414 C C . LEU A 1 188 ? 9.289 9.819 -0.504 1.00 71.62 188 LEU A C 1
ATOM 1416 O O . LEU A 1 188 ? 8.471 9.508 0.366 1.00 71.62 188 LEU A O 1
ATOM 1420 N N . LYS A 1 189 ? 10.463 10.371 -0.176 1.00 67.38 189 LYS A N 1
ATOM 1421 C CA . LYS A 1 189 ? 10.834 10.659 1.213 1.00 67.38 189 LYS A CA 1
ATOM 1422 C C . LYS A 1 189 ? 9.853 11.650 1.836 1.00 67.38 189 LYS A C 1
ATOM 1424 O O . LYS A 1 189 ? 9.733 12.789 1.401 1.00 67.38 189 LYS A O 1
ATOM 1429 N N . GLY A 1 190 ? 9.191 11.211 2.905 1.00 68.38 190 GLY A N 1
ATOM 1430 C CA . GLY A 1 190 ? 8.168 11.985 3.615 1.00 68.38 190 GLY A CA 1
ATOM 1431 C C . GLY A 1 190 ? 6.733 11.641 3.209 1.00 68.38 190 GLY A C 1
ATOM 1432 O O . GLY A 1 190 ? 5.809 12.024 3.922 1.00 68.38 190 GLY A O 1
ATOM 1433 N N . ALA A 1 191 ? 6.539 10.870 2.134 1.00 65.56 191 ALA A N 1
ATOM 1434 C CA . ALA A 1 191 ? 5.267 10.224 1.851 1.00 65.56 191 ALA A CA 1
ATOM 1435 C C . ALA A 1 191 ? 5.149 8.973 2.732 1.00 65.56 191 ALA A C 1
ATOM 1437 O O . ALA A 1 191 ? 5.854 7.986 2.534 1.00 65.56 191 ALA A O 1
ATOM 1438 N N . GLU A 1 192 ? 4.281 9.033 3.739 1.00 70.44 192 GLU A N 1
ATOM 1439 C CA . GLU A 1 192 ? 3.945 7.885 4.577 1.00 70.44 192 GLU A CA 1
ATOM 1440 C C . GLU A 1 192 ? 2.448 7.613 4.453 1.00 70.44 192 GLU A C 1
ATOM 1442 O O . GLU A 1 192 ? 1.623 8.359 4.984 1.00 70.44 192 GLU A O 1
ATOM 1447 N N . PHE A 1 193 ? 2.112 6.529 3.751 1.00 73.31 193 PHE A N 1
ATOM 1448 C CA . PHE A 1 193 ? 0.738 6.061 3.623 1.00 73.31 193 PHE A CA 1
ATOM 1449 C C . PHE A 1 193 ? 0.621 4.629 4.122 1.00 73.31 193 PHE A C 1
ATOM 1451 O O . PHE A 1 193 ? 1.240 3.686 3.621 1.00 73.31 193 PHE A O 1
ATOM 1458 N N . PHE A 1 194 ? -0.209 4.474 5.142 1.00 74.25 194 PHE A N 1
ATOM 1459 C CA . PHE A 1 194 ? -0.619 3.188 5.663 1.00 74.25 194 PHE A CA 1
ATOM 1460 C C . PHE A 1 194 ? -2.094 3.264 6.029 1.00 74.25 194 PHE A C 1
ATOM 1462 O O . PHE A 1 194 ? -2.594 4.285 6.510 1.00 74.25 194 PHE A O 1
ATOM 1469 N N . PHE A 1 195 ? -2.794 2.158 5.827 1.00 74.00 195 PHE A N 1
ATOM 1470 C CA . PHE A 1 195 ? -4.159 2.025 6.296 1.00 74.00 195 PHE A CA 1
ATOM 1471 C C . PHE A 1 195 ? -4.157 1.461 7.717 1.00 74.00 195 PHE A C 1
ATOM 1473 O O . PHE A 1 195 ? -3.238 0.765 8.147 1.00 74.00 195 PHE A O 1
ATOM 1480 N N . TRP A 1 196 ? -5.181 1.776 8.496 1.00 80.69 196 TRP A N 1
ATOM 1481 C CA . TRP A 1 196 ? -5.341 1.245 9.842 1.00 80.69 196 TRP A CA 1
ATOM 1482 C C . TRP A 1 196 ? -6.768 0.752 10.027 1.00 80.69 196 TRP A C 1
ATOM 1484 O O . TRP A 1 196 ? -7.698 1.161 9.339 1.00 80.69 196 TRP A O 1
ATOM 1494 N N . THR A 1 197 ? -6.943 -0.173 10.955 1.00 81.31 197 THR A N 1
ATOM 1495 C CA . THR A 1 197 ? -8.237 -0.685 11.389 1.00 81.31 197 THR A CA 1
ATOM 1496 C C . THR A 1 197 ? -8.354 -0.468 12.885 1.00 81.31 197 THR A C 1
ATOM 1498 O O . THR A 1 197 ? -7.375 -0.518 13.620 1.00 81.31 197 THR A O 1
ATOM 1501 N N . GLY A 1 198 ? -9.548 -0.175 13.368 1.00 85.81 198 GLY A N 1
ATOM 1502 C CA . GLY A 1 198 ? -9.775 0.025 14.789 1.00 85.81 198 GLY A CA 1
ATOM 1503 C C . GLY A 1 198 ? -11.196 -0.335 15.153 1.00 85.81 198 GLY A C 1
ATOM 1504 O O . GLY A 1 198 ? -12.063 -0.438 14.286 1.00 85.81 198 GLY A O 1
ATOM 1505 N N . LEU A 1 199 ? -11.419 -0.547 16.444 1.00 87.12 199 LEU A N 1
ATOM 1506 C CA . LEU A 1 199 ? -12.752 -0.813 16.962 1.00 87.12 199 LEU A CA 1
ATOM 1507 C C . LEU A 1 199 ? -13.356 0.466 17.524 1.00 87.12 199 LEU A C 1
ATOM 1509 O O . LEU A 1 199 ? -12.724 1.181 18.304 1.00 87.12 199 LEU A O 1
ATOM 1513 N N . PHE A 1 200 ? -14.609 0.702 17.151 1.00 89.00 200 PHE A N 1
ATOM 1514 C CA . PHE A 1 200 ? -15.417 1.816 17.620 1.00 89.00 200 PHE A CA 1
ATOM 1515 C C . PHE A 1 200 ? -16.605 1.288 18.414 1.00 89.00 200 PHE A C 1
ATOM 1517 O O . PHE A 1 200 ? -17.177 0.250 18.084 1.00 89.00 200 PHE A O 1
ATOM 1524 N N . ALA A 1 201 ? -16.978 2.022 19.456 1.00 90.31 201 ALA A N 1
ATOM 1525 C CA . ALA A 1 201 ? -18.205 1.789 20.201 1.00 90.31 201 ALA A CA 1
ATOM 1526 C C . ALA A 1 201 ? -19.240 2.871 19.840 1.00 90.31 201 ALA A C 1
ATOM 1528 O O . ALA A 1 201 ? -18.846 3.988 19.485 1.00 90.31 201 ALA A O 1
ATOM 1529 N N . PRO A 1 202 ? -20.551 2.587 19.948 1.00 94.06 202 PRO A N 1
ATOM 1530 C CA . PRO A 1 202 ? -21.590 3.592 19.754 1.00 94.06 202 PRO A CA 1
ATOM 1531 C C . PRO A 1 202 ? -21.391 4.824 20.642 1.00 94.06 202 PRO A C 1
ATOM 1533 O O . PRO A 1 202 ? -20.905 4.733 21.777 1.00 94.06 202 PRO A O 1
ATOM 1536 N N . LYS A 1 203 ? -21.819 5.987 20.143 1.00 91.50 203 LYS A N 1
ATOM 1537 C CA . LYS A 1 203 ? -21.794 7.233 20.916 1.00 91.50 203 LYS A CA 1
ATOM 1538 C C . LYS A 1 203 ? -22.593 7.056 22.213 1.00 91.50 203 LYS A C 1
ATOM 1540 O O . LYS A 1 203 ? -23.722 6.581 22.182 1.00 91.50 203 LYS A O 1
ATOM 1545 N N . GLY A 1 204 ? -22.006 7.456 23.342 1.00 91.88 204 GLY A N 1
ATOM 1546 C CA . GLY A 1 204 ? -22.628 7.331 24.667 1.00 91.88 204 GLY A CA 1
ATOM 1547 C C . GLY A 1 204 ? -22.362 6.005 25.387 1.00 91.88 204 GLY A C 1
ATOM 1548 O O . GLY A 1 204 ? -22.841 5.826 26.503 1.00 91.88 204 GLY A O 1
ATOM 1549 N N . THR A 1 205 ? -21.578 5.090 24.803 1.00 94.06 205 THR A N 1
ATOM 1550 C CA . THR A 1 205 ? -21.133 3.882 25.517 1.00 94.06 205 THR A CA 1
ATOM 1551 C C . THR A 1 205 ? -20.360 4.272 26.780 1.00 94.06 205 THR A C 1
ATOM 1553 O O . THR A 1 205 ? -19.411 5.054 26.715 1.00 94.06 205 THR A O 1
ATOM 1556 N N . ALA A 1 206 ? -20.755 3.724 27.932 1.00 94.62 206 ALA A N 1
ATOM 1557 C CA . ALA A 1 206 ? -20.153 4.068 29.216 1.00 94.62 206 ALA A CA 1
ATOM 1558 C C . ALA A 1 206 ? -18.649 3.735 29.250 1.00 94.62 206 ALA A C 1
ATOM 1560 O O . ALA A 1 206 ? -18.236 2.640 28.857 1.00 94.62 206 ALA A O 1
ATOM 1561 N N . ALA A 1 207 ? -17.835 4.653 29.783 1.00 90.81 207 ALA A N 1
ATOM 1562 C CA . ALA A 1 207 ? -16.377 4.510 29.841 1.00 90.81 207 ALA A CA 1
ATOM 1563 C C . ALA A 1 207 ? -15.889 3.184 30.470 1.00 90.81 207 ALA A C 1
ATOM 1565 O O . ALA A 1 207 ? -14.962 2.588 29.918 1.00 90.81 207 ALA A O 1
ATOM 1566 N N . PRO A 1 208 ? -16.516 2.640 31.538 1.00 94.19 208 PRO A N 1
ATOM 1567 C CA . PRO A 1 208 ? -16.120 1.340 32.082 1.00 94.19 208 PRO A CA 1
ATOM 1568 C C . PRO A 1 208 ? -16.247 0.183 31.078 1.00 94.19 208 PRO A C 1
ATOM 1570 O O . PRO A 1 208 ? -15.412 -0.719 31.078 1.00 94.19 208 PRO A O 1
ATOM 1573 N N . ILE A 1 209 ? -17.248 0.217 30.189 1.00 93.94 209 ILE A N 1
ATOM 1574 C CA . ILE A 1 209 ? -17.454 -0.810 29.154 1.00 93.94 209 ILE A CA 1
ATOM 1575 C C . ILE A 1 209 ? -16.367 -0.695 28.085 1.00 93.94 209 ILE A C 1
ATOM 1577 O O . ILE A 1 209 ? -15.753 -1.697 27.719 1.00 93.94 209 ILE A O 1
ATOM 1581 N N . VAL A 1 210 ? -16.090 0.528 27.623 1.00 91.94 210 VAL A N 1
ATOM 1582 C CA . VAL A 1 210 ? -15.032 0.794 26.636 1.00 91.94 210 VAL A CA 1
ATOM 1583 C C . VAL A 1 210 ? -13.674 0.344 27.169 1.00 91.94 210 VAL A C 1
ATOM 1585 O O . VAL A 1 210 ? -12.930 -0.332 26.462 1.00 91.94 2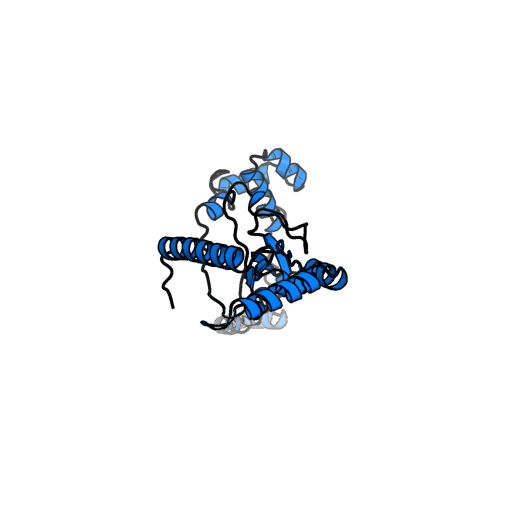10 VAL A O 1
ATOM 1588 N N . ASN A 1 211 ? -13.375 0.652 28.431 1.00 90.94 211 ASN A N 1
ATOM 1589 C CA . ASN A 1 211 ? -12.131 0.244 29.074 1.00 90.94 211 ASN A CA 1
ATOM 1590 C C . ASN A 1 211 ? -12.031 -1.278 29.201 1.00 90.94 211 ASN A C 1
ATOM 1592 O O . ASN A 1 211 ? -10.991 -1.840 28.866 1.00 90.94 211 ASN A O 1
ATOM 1596 N N . LYS A 1 212 ? -13.113 -1.957 29.607 1.00 91.88 212 LYS A N 1
ATOM 1597 C CA . LYS A 1 212 ? -13.146 -3.423 29.689 1.00 91.88 212 LYS A CA 1
ATOM 1598 C C . LYS A 1 212 ? -12.872 -4.076 28.331 1.00 91.88 212 LYS A C 1
ATOM 1600 O O . LYS A 1 212 ? -12.069 -5.001 28.259 1.00 91.88 212 LYS A O 1
ATOM 1605 N N . LEU A 1 213 ? -13.493 -3.574 27.261 1.00 90.75 213 LEU A N 1
ATOM 1606 C CA . LEU A 1 213 ? -13.230 -4.048 25.899 1.00 90.75 213 LEU A CA 1
ATOM 1607 C C . LEU A 1 213 ? -11.778 -3.780 25.493 1.00 90.75 213 LEU A C 1
ATOM 1609 O O . LEU A 1 213 ? -11.109 -4.682 25.004 1.00 90.75 213 LEU A O 1
ATOM 1613 N N . ASN A 1 214 ? -11.267 -2.571 25.736 1.00 89.81 214 ASN A N 1
ATOM 1614 C CA . ASN A 1 214 ? -9.894 -2.215 25.384 1.00 89.81 214 ASN A CA 1
ATOM 1615 C C . ASN A 1 214 ? -8.865 -3.125 26.071 1.00 89.81 214 ASN A C 1
ATOM 1617 O O . ASN A 1 214 ? -7.926 -3.566 25.417 1.00 89.81 214 ASN A O 1
ATOM 1621 N N . VAL A 1 215 ? -9.058 -3.436 27.358 1.00 90.44 215 VAL A N 1
ATOM 1622 C CA . VAL A 1 215 ? -8.195 -4.368 28.103 1.00 90.44 215 VAL A CA 1
ATOM 1623 C C . VAL A 1 215 ? -8.275 -5.775 27.512 1.00 90.44 215 VAL A C 1
ATOM 1625 O O . VAL A 1 215 ? -7.235 -6.345 27.198 1.00 90.44 215 VAL A O 1
ATOM 1628 N N . ALA A 1 216 ? -9.481 -6.299 27.275 1.00 90.88 216 ALA A N 1
ATOM 1629 C CA . ALA A 1 216 ? -9.656 -7.637 26.709 1.00 90.88 216 ALA A CA 1
ATOM 1630 C C . ALA A 1 216 ? -8.996 -7.778 25.323 1.00 90.88 216 ALA A C 1
ATOM 1632 O O . ALA A 1 216 ? -8.275 -8.739 25.069 1.00 90.88 216 ALA A O 1
ATOM 1633 N N . PHE A 1 217 ? -9.169 -6.795 24.432 1.00 87.81 217 PHE A N 1
ATOM 1634 C CA . PHE A 1 217 ? -8.488 -6.801 23.132 1.00 87.81 217 PHE A CA 1
ATOM 1635 C C . PHE A 1 217 ? -6.965 -6.665 23.272 1.00 87.81 217 PHE A C 1
ATOM 1637 O O . PHE A 1 217 ? -6.225 -7.316 22.534 1.00 87.81 217 PHE A O 1
ATOM 1644 N N . ALA A 1 218 ? -6.485 -5.865 24.228 1.00 87.19 218 ALA A N 1
ATOM 1645 C CA . ALA A 1 218 ? -5.057 -5.725 24.501 1.00 87.19 218 ALA A CA 1
ATOM 1646 C C . ALA A 1 218 ? -4.411 -7.013 25.007 1.00 87.19 218 ALA A C 1
ATOM 1648 O O . ALA A 1 218 ? -3.244 -7.255 24.707 1.00 87.19 218 ALA A O 1
ATOM 1649 N N . GLU A 1 219 ? -5.148 -7.843 25.737 1.00 89.12 219 GLU A N 1
ATOM 1650 C CA . GLU A 1 219 ? -4.691 -9.169 26.147 1.00 89.12 219 GLU A CA 1
ATOM 1651 C C . GLU A 1 219 ? -4.627 -10.130 24.958 1.00 89.12 219 GLU A C 1
ATOM 1653 O O . GLU A 1 219 ? -3.578 -10.727 24.723 1.00 89.12 219 GLU A O 1
ATOM 1658 N N . VAL A 1 220 ? -5.677 -10.190 24.134 1.00 90.00 220 VAL A N 1
ATOM 1659 C CA . VAL A 1 220 ? -5.707 -11.064 22.947 1.00 90.00 220 VAL A CA 1
ATOM 1660 C C . VAL A 1 220 ? -4.593 -10.713 21.954 1.00 90.00 220 VAL A C 1
ATOM 1662 O O . VAL A 1 220 ? -3.932 -11.601 21.421 1.00 90.00 220 VAL A O 1
ATOM 1665 N N . LEU A 1 221 ? -4.307 -9.425 21.731 1.00 87.75 221 LEU A N 1
ATOM 1666 C CA . LEU A 1 221 ? -3.213 -9.009 20.840 1.00 87.75 221 LEU A CA 1
ATOM 1667 C C . LEU A 1 221 ? -1.806 -9.273 21.409 1.00 87.75 221 LEU A C 1
ATOM 1669 O O . LEU A 1 221 ? -0.819 -9.106 20.686 1.00 87.75 221 LEU A O 1
ATOM 1673 N N . LYS A 1 222 ? -1.675 -9.676 22.680 1.00 87.56 222 LYS A N 1
ATOM 1674 C CA . LYS A 1 222 ? -0.404 -10.154 23.250 1.00 87.56 222 LYS A CA 1
ATOM 1675 C C . LYS A 1 222 ? -0.179 -11.643 23.007 1.00 87.56 222 LYS A C 1
ATOM 1677 O O . LYS A 1 222 ? 0.963 -12.087 23.095 1.00 87.56 222 LYS A O 1
ATOM 1682 N N . GLU A 1 223 ? -1.220 -12.411 22.692 1.00 92.25 223 GLU A N 1
ATOM 1683 C CA . GLU A 1 223 ? -1.085 -13.844 22.444 1.00 92.25 223 GLU A CA 1
ATOM 1684 C C . GLU A 1 223 ? -0.215 -14.115 21.211 1.00 92.25 223 GLU A C 1
ATOM 1686 O O . GLU A 1 223 ? -0.476 -13.614 20.115 1.00 92.25 223 GLU A O 1
ATOM 1691 N N . GLN A 1 224 ? 0.798 -14.974 21.364 1.00 91.62 224 GLN A N 1
ATOM 1692 C CA . GLN A 1 224 ? 1.756 -15.264 20.292 1.00 91.62 224 GLN A CA 1
ATOM 1693 C C . GLN A 1 224 ? 1.085 -15.828 19.035 1.00 91.62 224 GLN A C 1
ATOM 1695 O O . GLN A 1 224 ? 1.463 -15.480 17.920 1.00 91.62 224 GLN A O 1
ATOM 1700 N N . LYS A 1 225 ? 0.060 -16.671 19.206 1.00 92.81 225 LYS A N 1
ATOM 1701 C CA . LYS A 1 225 ? -0.705 -17.241 18.089 1.00 92.81 225 LYS A CA 1
ATOM 1702 C C . LYS A 1 225 ? -1.401 -16.154 17.267 1.00 92.81 225 LYS A C 1
ATOM 1704 O O . LYS A 1 225 ? -1.428 -16.234 16.042 1.00 92.81 225 LYS A O 1
ATOM 1709 N N . VAL A 1 226 ? -1.950 -15.143 17.939 1.00 90.12 226 VAL A N 1
ATOM 1710 C CA . VAL A 1 226 ? -2.620 -14.009 17.296 1.00 90.12 226 VAL A CA 1
ATOM 1711 C C . VAL A 1 226 ? -1.591 -13.141 16.582 1.00 90.12 226 VAL A C 1
ATOM 1713 O O . VAL A 1 226 ? -1.752 -12.867 15.396 1.00 90.12 226 VAL A O 1
ATOM 1716 N N . ARG A 1 227 ? -0.495 -12.786 17.265 1.00 87.31 227 ARG A N 1
ATOM 1717 C CA . ARG A 1 227 ? 0.605 -11.997 16.687 1.00 87.31 227 ARG A CA 1
ATOM 1718 C C . ARG A 1 227 ? 1.189 -12.637 15.436 1.00 87.31 227 ARG A C 1
ATOM 1720 O O . ARG A 1 227 ? 1.204 -11.998 14.392 1.00 87.31 227 ARG A O 1
ATOM 1727 N N . SER A 1 228 ? 1.551 -13.915 15.518 1.00 87.94 228 SER A N 1
ATOM 1728 C CA . SER A 1 228 ? 2.086 -14.672 14.385 1.00 87.94 228 SER A CA 1
ATOM 1729 C C . SER A 1 228 ? 1.110 -14.694 13.210 1.00 87.94 228 SER A C 1
ATOM 1731 O O . SER A 1 228 ? 1.521 -14.479 12.075 1.00 87.94 228 SER A O 1
ATOM 1733 N N . ARG A 1 229 ? -0.195 -14.867 13.463 1.00 86.75 229 ARG A N 1
ATOM 1734 C CA . ARG A 1 229 ? -1.187 -14.854 12.383 1.00 86.75 229 ARG A CA 1
ATOM 1735 C C . ARG A 1 229 ? -1.313 -13.485 11.712 1.00 86.75 229 ARG A C 1
ATOM 1737 O O . ARG A 1 229 ? -1.534 -13.431 10.506 1.00 86.75 229 ARG A O 1
ATOM 1744 N N . PHE A 1 230 ? -1.213 -12.397 12.471 1.00 85.69 230 PHE A N 1
ATOM 1745 C CA . PHE A 1 230 ? -1.209 -11.045 11.911 1.00 85.69 230 PHE A CA 1
ATOM 1746 C C . PHE A 1 230 ? 0.073 -10.772 11.113 1.00 85.69 230 PHE A C 1
ATOM 1748 O O . PHE A 1 230 ? -0.018 -10.250 10.005 1.00 85.69 230 PHE A O 1
ATOM 1755 N N . GLU A 1 231 ? 1.235 -11.195 11.609 1.00 82.69 231 GLU A N 1
ATOM 1756 C CA . GLU A 1 231 ? 2.517 -11.079 10.901 1.00 82.69 231 GLU A CA 1
ATOM 1757 C C . GLU A 1 231 ? 2.522 -11.853 9.574 1.00 82.69 231 GLU A C 1
ATOM 1759 O O . GLU A 1 231 ? 2.918 -11.294 8.552 1.00 82.69 231 GLU A O 1
ATOM 1764 N N . ASP A 1 232 ? 1.990 -13.082 9.550 1.00 82.06 232 ASP A N 1
ATOM 1765 C CA . ASP A 1 232 ? 1.847 -13.890 8.326 1.00 82.06 232 ASP A CA 1
ATOM 1766 C C . ASP A 1 232 ? 1.029 -13.179 7.238 1.00 82.06 232 ASP A C 1
ATOM 1768 O O . ASP A 1 232 ? 1.245 -13.391 6.043 1.00 82.06 232 ASP A O 1
ATOM 1772 N N . LEU A 1 233 ? 0.072 -12.350 7.664 1.00 78.69 233 LEU A N 1
ATOM 1773 C CA . LEU A 1 233 ? -0.804 -11.559 6.804 1.00 78.69 233 LEU A CA 1
ATOM 1774 C C . LEU A 1 233 ? -0.219 -10.175 6.463 1.00 78.69 233 LEU A C 1
ATOM 1776 O O . LEU A 1 233 ? -0.875 -9.413 5.757 1.00 78.69 233 LEU A O 1
ATOM 1780 N N . GLY A 1 234 ? 0.981 -9.833 6.949 1.00 76.25 234 GLY A N 1
ATOM 1781 C CA . GLY A 1 234 ? 1.604 -8.516 6.749 1.00 76.25 234 GLY A CA 1
ATOM 1782 C C . GLY A 1 234 ? 1.002 -7.406 7.620 1.00 76.25 234 GLY A C 1
ATOM 1783 O O . GLY A 1 234 ? 1.069 -6.226 7.285 1.00 76.25 234 GLY A O 1
ATOM 1784 N N . VAL A 1 235 ? 0.365 -7.754 8.740 1.00 80.25 235 VAL A N 1
ATOM 1785 C CA . VAL A 1 235 ? -0.319 -6.795 9.615 1.00 80.25 235 VAL A CA 1
ATOM 1786 C C . VAL A 1 235 ? 0.543 -6.468 10.824 1.00 80.25 235 VAL A C 1
ATOM 1788 O O . VAL A 1 235 ? 0.854 -7.330 11.646 1.00 80.25 235 VAL A O 1
ATOM 1791 N N . LYS A 1 236 ? 0.883 -5.187 10.975 1.00 80.19 236 LYS A N 1
ATOM 1792 C CA . LYS A 1 236 ? 1.676 -4.698 12.100 1.00 80.19 236 LYS A CA 1
ATOM 1793 C C . LYS A 1 236 ? 0.778 -4.290 13.262 1.00 80.19 236 LYS A C 1
ATOM 1795 O O . LYS A 1 236 ? 0.196 -3.209 13.280 1.00 80.19 236 LYS A O 1
ATOM 1800 N N . ILE A 1 237 ? 0.713 -5.122 14.292 1.00 79.69 237 ILE A N 1
ATOM 1801 C CA . ILE A 1 237 ? -0.010 -4.765 15.516 1.00 79.69 237 ILE A CA 1
ATOM 1802 C C . ILE A 1 237 ? 0.624 -3.500 16.108 1.00 79.69 237 ILE A C 1
ATOM 1804 O O . ILE A 1 237 ? 1.817 -3.473 16.406 1.00 79.69 237 ILE A O 1
ATOM 1808 N N . SER A 1 238 ? -0.165 -2.430 16.245 1.00 73.62 238 SER A N 1
ATOM 1809 C CA . SER A 1 238 ? 0.310 -1.232 16.935 1.00 73.62 238 SER A CA 1
ATOM 1810 C C . SER A 1 238 ? 0.374 -1.490 18.431 1.00 73.62 238 SER A C 1
ATOM 1812 O O . SER A 1 238 ? -0.451 -2.236 18.963 1.00 73.62 238 SER A O 1
ATOM 1814 N N . GLU A 1 239 ? 1.307 -0.822 19.105 1.00 70.06 239 GLU A N 1
ATOM 1815 C CA . GLU A 1 239 ? 1.402 -0.878 20.561 1.00 70.06 239 GLU A CA 1
ATOM 1816 C C . GLU A 1 239 ? 0.051 -0.557 21.226 1.00 70.06 239 GLU A C 1
ATOM 1818 O O . GLU A 1 239 ? -0.728 0.238 20.680 1.00 70.06 239 GLU A O 1
ATOM 1823 N N . PRO A 1 240 ? -0.264 -1.178 22.381 1.00 61.53 240 PRO A N 1
ATOM 1824 C CA . PRO A 1 240 ? -1.531 -0.965 23.065 1.00 61.53 240 PRO A CA 1
ATOM 1825 C C . PRO A 1 240 ? -1.741 0.517 23.391 1.00 61.53 240 PRO A C 1
ATOM 1827 O O . PRO A 1 240 ? -1.142 1.064 24.311 1.00 61.53 240 PRO A O 1
ATOM 1830 N N . ALA A 1 241 ? -2.618 1.162 22.628 1.00 70.50 241 ALA A N 1
ATOM 1831 C CA . ALA A 1 241 ? -3.026 2.543 22.836 1.00 70.50 241 ALA A CA 1
ATOM 1832 C C . ALA A 1 241 ? -4.237 2.598 23.779 1.00 70.50 241 ALA A C 1
ATOM 1834 O O . ALA A 1 241 ? -5.132 1.743 23.707 1.00 70.50 241 ALA A O 1
ATOM 1835 N N . THR A 1 242 ? -4.311 3.617 24.639 1.00 85.12 242 THR A N 1
ATOM 1836 C CA . THR A 1 242 ? -5.539 3.872 25.402 1.00 85.12 242 THR A CA 1
ATOM 1837 C C . THR A 1 242 ? -6.680 4.269 24.449 1.00 85.12 242 THR A C 1
ATOM 1839 O O . THR A 1 242 ? -6.428 4.683 23.310 1.00 85.12 242 THR A O 1
ATOM 1842 N N . PRO A 1 243 ? -7.959 4.168 24.861 1.00 86.50 243 PRO A N 1
ATOM 1843 C CA . PRO A 1 243 ? -9.065 4.673 24.048 1.00 86.50 243 PRO A CA 1
ATOM 1844 C C . PRO A 1 243 ? -8.893 6.150 23.661 1.00 86.50 243 PRO A C 1
ATOM 1846 O O . PRO A 1 243 ? -9.246 6.529 22.546 1.00 86.50 243 PRO A O 1
ATOM 1849 N N . GLN A 1 244 ? -8.294 6.953 24.549 1.00 86.38 244 GLN A N 1
ATOM 1850 C CA . GLN A 1 244 ? -8.007 8.366 24.308 1.00 86.38 244 GLN A CA 1
ATOM 1851 C C . GLN A 1 244 ? -6.920 8.555 23.243 1.00 86.38 244 GLN A C 1
ATOM 1853 O O . GLN A 1 244 ? -7.110 9.329 22.307 1.00 86.38 244 GLN A O 1
ATOM 1858 N N . ASP A 1 245 ? -5.815 7.810 23.337 1.00 86.88 245 ASP A N 1
ATOM 1859 C CA . ASP A 1 245 ? -4.727 7.872 22.352 1.00 86.88 245 ASP A CA 1
ATOM 1860 C C . ASP A 1 245 ? -5.212 7.464 20.961 1.00 86.88 245 ASP A C 1
ATOM 1862 O O . ASP A 1 245 ? -4.869 8.094 19.961 1.00 86.88 245 ASP A O 1
ATOM 1866 N N . PHE A 1 246 ? -6.063 6.435 20.897 1.00 87.25 246 PHE A N 1
ATOM 1867 C CA . PHE A 1 246 ? -6.690 6.030 19.646 1.00 87.25 246 PHE A CA 1
ATOM 1868 C C . PHE A 1 246 ? -7.599 7.135 19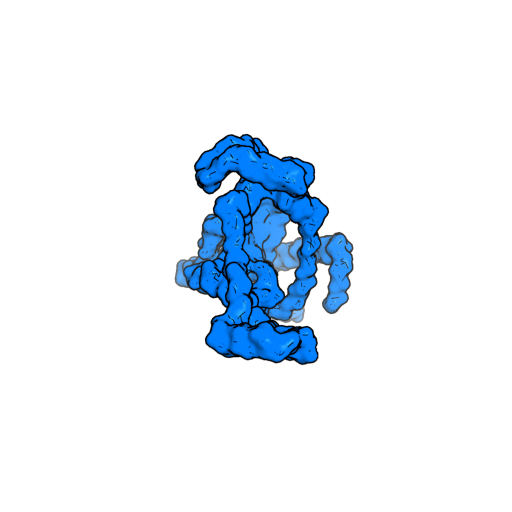.086 1.00 87.25 246 PHE A C 1
ATOM 1870 O O . PHE A 1 246 ? -7.528 7.426 17.896 1.00 87.25 246 PHE A O 1
ATOM 1877 N N . GLY A 1 247 ? -8.392 7.802 19.931 1.00 87.44 247 GLY A N 1
ATOM 1878 C CA . GLY A 1 247 ? -9.194 8.960 19.523 1.00 87.44 247 GLY A CA 1
ATOM 1879 C C . GLY A 1 247 ? -8.347 10.102 18.948 1.00 87.44 247 GLY A C 1
ATOM 1880 O O . GLY A 1 247 ? -8.674 10.635 17.886 1.00 87.44 247 GLY A O 1
ATOM 1881 N N . ASN A 1 248 ? -7.222 10.424 19.592 1.00 89.50 248 ASN A N 1
ATOM 1882 C CA . ASN A 1 248 ? -6.280 11.442 19.117 1.00 89.50 248 ASN A CA 1
ATOM 1883 C C . ASN A 1 248 ? -5.674 11.062 17.757 1.00 89.50 248 ASN A C 1
ATOM 1885 O O . ASN A 1 248 ? -5.601 11.895 16.855 1.00 89.50 248 ASN A O 1
ATOM 1889 N N . PHE A 1 249 ? -5.287 9.797 17.589 1.00 87.62 249 PHE A N 1
ATOM 1890 C CA . PHE A 1 249 ? -4.754 9.282 16.330 1.00 87.62 249 PHE A CA 1
ATOM 1891 C C . PHE A 1 249 ? -5.769 9.374 15.180 1.00 87.62 249 PHE A C 1
ATOM 1893 O O . PHE A 1 249 ? -5.412 9.791 14.077 1.00 87.62 249 PHE A O 1
ATOM 1900 N N . VAL A 1 250 ? -7.037 9.029 15.430 1.00 88.12 250 VAL A N 1
ATOM 1901 C CA . VAL A 1 250 ? -8.108 9.152 14.426 1.00 88.12 250 VAL A CA 1
ATOM 1902 C C . VAL A 1 250 ? -8.319 10.615 14.038 1.00 88.12 250 VAL A C 1
ATOM 1904 O O . VAL A 1 250 ? -8.409 10.923 12.851 1.00 88.12 250 VAL A O 1
ATOM 1907 N N . ALA A 1 251 ? -8.345 11.528 15.014 1.00 88.44 251 ALA A N 1
ATOM 1908 C CA . ALA A 1 251 ? -8.491 12.959 14.752 1.00 88.44 251 ALA A CA 1
ATOM 1909 C C . ALA A 1 251 ? -7.332 13.517 13.905 1.00 88.44 251 ALA A C 1
ATOM 1911 O O . ALA A 1 251 ? -7.572 14.241 12.940 1.00 88.44 251 ALA A O 1
ATOM 1912 N N . GLN A 1 252 ? -6.090 13.134 14.220 1.00 87.62 252 GLN A N 1
ATOM 1913 C CA . GLN A 1 252 ? -4.901 13.521 13.452 1.00 87.62 252 GLN A CA 1
ATOM 1914 C C . GLN A 1 252 ? -4.925 12.953 12.029 1.00 87.62 252 GLN A C 1
ATOM 1916 O O . GLN A 1 252 ? -4.687 13.690 11.074 1.00 87.62 252 GLN A O 1
ATOM 1921 N N . SER A 1 253 ? -5.274 11.671 11.882 1.00 84.88 253 SER A N 1
ATOM 1922 C CA . SER A 1 253 ? -5.373 11.016 10.572 1.00 84.88 253 SER A CA 1
ATOM 1923 C C . SER A 1 253 ? -6.418 11.703 9.694 1.00 84.88 253 SER A C 1
ATOM 1925 O O . SER A 1 253 ? -6.141 12.040 8.547 1.00 84.88 253 SER A O 1
ATOM 1927 N N . ASN A 1 254 ? -7.606 11.980 10.240 1.00 86.06 254 ASN A N 1
ATOM 1928 C CA . ASN A 1 254 ? -8.665 12.669 9.504 1.00 86.06 254 ASN A CA 1
ATOM 1929 C C . ASN A 1 254 ? -8.225 14.068 9.055 1.00 86.06 254 ASN A C 1
ATOM 1931 O O . ASN A 1 254 ? -8.447 14.427 7.902 1.00 86.06 254 ASN A O 1
ATOM 1935 N N . ALA A 1 255 ? -7.556 14.832 9.924 1.00 87.25 255 ALA A N 1
ATOM 1936 C CA . ALA A 1 255 ? -7.046 16.155 9.571 1.00 87.25 255 ALA A CA 1
ATOM 1937 C C . ALA A 1 255 ? -6.011 16.096 8.431 1.00 87.25 255 ALA A C 1
ATOM 1939 O O . ALA A 1 255 ? -6.069 16.908 7.507 1.00 87.25 255 ALA A O 1
ATOM 1940 N N . GLN A 1 256 ? -5.103 15.114 8.461 1.00 82.19 256 GLN A N 1
ATOM 1941 C CA . GLN A 1 256 ? -4.119 14.892 7.398 1.00 82.19 256 GLN A CA 1
ATOM 1942 C C . GLN A 1 256 ? -4.800 14.558 6.061 1.00 82.19 256 GLN A C 1
ATOM 1944 O O . GLN A 1 256 ? -4.527 15.207 5.051 1.00 82.19 256 GLN A O 1
ATOM 1949 N N . TYR A 1 257 ? -5.724 13.592 6.044 1.00 80.12 257 TYR A N 1
ATOM 1950 C CA . TYR A 1 257 ? -6.418 13.201 4.813 1.00 80.12 257 TYR A CA 1
ATOM 1951 C C . TYR A 1 257 ? -7.318 14.313 4.266 1.00 80.12 257 TYR A C 1
ATOM 1953 O O . TYR A 1 257 ? -7.392 14.497 3.054 1.00 80.12 257 TYR A O 1
ATOM 1961 N N . GLU A 1 258 ? -7.956 15.113 5.124 1.00 83.06 258 GLU A N 1
ATOM 1962 C CA . GLU A 1 258 ? -8.728 16.274 4.673 1.00 83.06 258 GLU A CA 1
ATOM 1963 C C . GLU A 1 258 ? -7.867 17.318 3.957 1.00 83.06 258 GLU A C 1
ATOM 1965 O O . GLU A 1 258 ? -8.321 17.908 2.974 1.00 83.06 258 GLU A O 1
ATOM 1970 N N . GLN A 1 259 ? -6.638 17.552 4.425 1.00 82.12 259 GLN A N 1
ATOM 1971 C CA . GLN A 1 259 ? -5.698 18.442 3.743 1.00 82.12 259 GLN A CA 1
ATOM 1972 C C . GLN A 1 259 ? -5.295 17.880 2.377 1.00 82.12 259 GLN A C 1
ATOM 1974 O O . GLN A 1 259 ? -5.332 18.614 1.390 1.00 82.12 259 GLN A O 1
ATOM 1979 N N . LEU A 1 260 ? -4.993 16.582 2.301 1.00 77.94 260 LEU A N 1
ATOM 1980 C CA . LEU A 1 260 ? -4.617 15.917 1.051 1.00 77.94 260 LEU A CA 1
ATOM 1981 C C . LEU A 1 260 ? -5.753 15.926 0.020 1.00 77.94 260 LEU A C 1
ATOM 1983 O O . LEU A 1 260 ? -5.526 16.266 -1.139 1.00 77.94 260 LEU A O 1
ATOM 1987 N N . VAL A 1 261 ? -6.992 15.638 0.434 1.00 78.81 261 VAL A N 1
ATOM 1988 C CA . VAL A 1 261 ? -8.158 15.691 -0.464 1.00 78.81 261 VAL A CA 1
ATOM 1989 C C . VAL A 1 261 ? -8.331 17.100 -1.034 1.00 78.81 261 VAL A C 1
ATOM 1991 O O . VAL A 1 261 ? -8.484 17.245 -2.246 1.00 78.81 261 VAL A O 1
ATOM 1994 N N . LYS A 1 262 ? -8.221 18.144 -0.197 1.00 79.44 262 LYS A N 1
ATOM 1995 C CA . LYS A 1 262 ? -8.296 19.546 -0.648 1.00 79.44 262 LYS A CA 1
ATOM 1996 C C . LYS A 1 262 ? -7.194 19.901 -1.647 1.00 79.44 262 LYS A C 1
ATOM 1998 O O . LYS A 1 262 ? -7.473 20.602 -2.613 1.00 79.44 262 LYS A O 1
ATOM 2003 N N . GLN A 1 263 ? -5.971 19.423 -1.426 1.00 76.25 263 GLN A N 1
ATOM 2004 C CA . GLN A 1 263 ? -4.838 19.656 -2.327 1.00 76.25 263 GLN A CA 1
ATOM 2005 C C . GLN A 1 263 ? -4.984 18.905 -3.656 1.00 76.25 263 GLN A C 1
ATOM 2007 O O . GLN A 1 263 ? -4.607 19.431 -4.696 1.00 76.25 263 GLN A O 1
ATOM 2012 N N . SER A 1 264 ? -5.559 17.699 -3.630 1.00 71.12 264 SER A N 1
ATOM 2013 C CA . SER A 1 264 ? -5.722 16.850 -4.817 1.00 71.12 264 SER A CA 1
ATOM 2014 C C . SER A 1 264 ? -6.813 17.318 -5.786 1.00 71.12 264 SER A C 1
ATOM 2016 O O . SER A 1 264 ? -6.861 16.849 -6.917 1.00 71.12 264 SER A O 1
ATOM 2018 N N . GLY A 1 265 ? -7.732 18.184 -5.344 1.00 67.75 265 GLY A N 1
ATOM 2019 C CA . GLY A 1 265 ? -8.898 18.585 -6.141 1.00 67.75 265 GLY A CA 1
ATOM 2020 C C . GLY A 1 265 ? -9.926 17.466 -6.370 1.00 67.75 265 GLY A C 1
ATOM 2021 O O . GLY A 1 265 ? -10.865 17.659 -7.140 1.00 67.75 265 GLY A O 1
ATOM 2022 N N . THR A 1 266 ? -9.779 16.313 -5.706 1.00 64.94 266 THR A N 1
ATOM 2023 C CA . THR A 1 266 ? -10.703 15.179 -5.841 1.00 64.94 266 THR A CA 1
ATOM 2024 C C . THR A 1 266 ? -12.070 15.540 -5.244 1.00 64.94 266 THR A C 1
ATOM 2026 O O . THR A 1 266 ? -12.134 15.924 -4.070 1.00 64.94 266 THR A O 1
ATOM 2029 N N . PRO A 1 267 ? -13.180 15.417 -5.997 1.00 58.19 267 PRO A N 1
ATOM 2030 C CA . PRO A 1 267 ? -14.512 15.666 -5.460 1.00 58.19 267 PRO A CA 1
ATOM 2031 C C . PRO A 1 267 ? -14.832 14.667 -4.339 1.00 58.19 267 PRO A C 1
ATOM 2033 O O . PRO A 1 267 ? -14.627 13.462 -4.484 1.00 58.19 267 PRO A O 1
ATOM 2036 N N . LYS A 1 268 ? -15.333 15.169 -3.201 1.00 56.75 268 LYS A N 1
ATOM 2037 C CA . LYS A 1 268 ? -15.925 14.314 -2.162 1.00 56.75 268 LYS A CA 1
ATOM 2038 C C . LYS A 1 268 ? -17.243 13.766 -2.712 1.00 56.75 268 LYS A C 1
ATOM 2040 O O . LYS A 1 268 ? -18.175 14.545 -2.900 1.00 56.75 268 LYS A O 1
ATOM 2045 N N . ASN A 1 269 ? -17.290 12.463 -2.976 1.00 47.56 269 ASN A N 1
ATOM 2046 C CA . ASN A 1 269 ? -18.537 11.736 -3.228 1.00 47.56 269 ASN A CA 1
ATOM 2047 C C . ASN A 1 269 ? -19.280 11.463 -1.918 1.00 47.56 269 ASN A C 1
ATOM 2049 O O . ASN A 1 269 ? -18.591 11.240 -0.894 1.00 47.56 269 ASN A O 1
#

Radius of gyration: 27.93 Å; Cα contacts (8 Å, |Δi|>4): 293; chains: 1; bounding box: 53×43×99 Å

Nearest PDB structures (foldseek):
  6hke-assembly1_A  TM=8.714E-01  e=2.189E-06  Rhodopseudomonas palus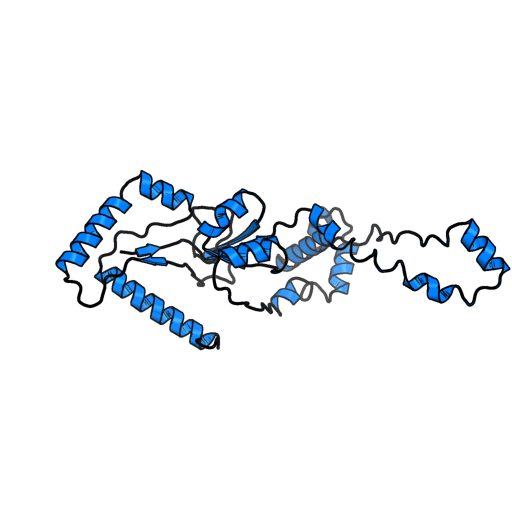tris CGA009
  8hk9-assembly2_A  TM=6.636E-01  e=6.989E-07  Piscinibacter sakaiensis
  8hkb-assembly1_A  TM=6.876E-01  e=4.874E-07  Piscinibacter sakaiensis
  2dvz-assembly1_A  TM=7.119E-01  e=1.721E-06  Bordetella pertussis
  4x9t-assembly1_A  TM=6.038E-01  e=6.078E-06  Polaromonas sp. JS666

Sequence (269 aa):
MSVRYCAEAFFKAELSPRNSMRVRRVISSLRTDAIWLVDRLHTSVAGVIGKTGGIRLPERCRSKLALRLEEREEISRAVVAGESVRAVAGRLFRSPSTISREIARDGGSTCYRAAQADQSVDMNFIPYASASKIAVDVMGGHLDMGVSGLPALLEHIKGGKLSGVGVLSKDRDLGNKDMISAGETPELKGAEFFFWTGLFAPKGTAAPIVNKLNVAFAEVLKEQKVRSRFEDLGVKISEPATPQDFGNFVAQSNAQYEQLVKQSGTPKN

Solvent-accessible surface area (backbone atoms only — not comparable to full-atom values): 15696 Å² total; per-residue (Å²): 63,53,38,36,37,48,20,35,26,36,34,28,43,47,76,51,83,72,59,74,57,74,67,63,68,67,77,63,71,68,77,66,68,66,63,79,67,56,89,77,55,59,69,76,56,47,58,50,38,66,75,66,75,48,87,78,73,76,78,88,70,78,58,93,85,60,80,50,71,68,57,48,51,51,51,30,54,36,44,75,71,67,54,55,61,62,59,55,15,62,75,69,75,46,57,45,67,59,55,51,51,51,34,53,73,46,67,25,70,82,38,26,67,50,48,46,44,72,77,56,77,79,76,86,85,78,89,73,98,46,64,69,58,46,53,50,34,19,62,69,64,79,32,83,58,41,78,34,58,39,58,86,41,46,68,42,37,77,66,62,49,30,38,69,66,26,26,32,16,54,58,56,43,82,55,48,68,85,31,50,18,19,48,78,33,81,94,35,54,86,48,69,41,59,54,68,47,67,72,82,77,66,90,86,65,54,66,72,58,56,50,52,50,46,52,54,52,50,53,53,64,64,36,64,72,51,43,51,56,32,38,73,44,24,34,45,77,46,76,90,45,51,66,64,55,37,51,54,50,52,54,51,51,52,54,52,51,55,51,50,43,65,73,67,68,60,80,87,126

Secondary structure (DSSP, 8-state):
-EEEPP-EEEEEE---GGGGGGGTTSTTGGGSTTGGGGGGS-HHHHHHHHHHTS--PPP-PPPTTSPPHHHHHHHHHHHHTT--HHHHHHHTT--HHHHHHHHHHTT-TTTSTHHHHHTT--------S-HHHHHHHHHHTS-S-EEEEGGGTHHHHHTTSEEEEEESSSSPPSS-TTSEEGGGSGGGTT-----EEE----TT--HHHHHHHHHHHHHHTTSHHHHHHHHHTT--PPP---HHHHHHHHHHHHHHHHHHHHHHT----